Protein AF-A0A3D4PW32-F1 (afdb_monomer)

Nearest PDB structures (foldseek):
  5e7t-assembly1_H  TM=2.714E-01  e=1.309E+00  Lactococcus phage Tuc2009
  6bqm-assembly1_A  TM=2.368E-01  e=5.036E+00  Vibrio cholerae O395
  3cu7-assembly3_A  TM=2.223E-01  e=2.368E+00  Homo sapiens
  3cu7-assembly2_B  TM=2.221E-01  e=2.938E+00  Homo sapiens

Mean predicted aligned error: 11.3 Å

Sequence (216 aa):
MTNMKLIKIAAAALITLSSFAAQAGLMYIDGGTNQAVPANNYFKSALNPQTYNIGGNLKANQTDTMFLSFEFLGKEAGWTNTFTSESNTNLITTGGGSFSYSKAYTLGDLIDFTFAAGANLNPNPNSVANGSNNGGNNIVSFAIALDTTFNGVLYDAILFFDDTGSHKIVNGVKVPDDDNHDDLIIGIKAHVPESSTFVLMLMGLAGLFAARRLKA

Radius of gyration: 23.67 Å; Cα contacts (8 Å, |Δi|>4): 432; chains: 1; bounding box: 50×30×86 Å

Foldseek 3Di:
DPDPVVVVVVVVVVVVVPPDPPPDQQKDWDDFDKDFQDPPAPQQVQKPPRIWGALTFIFTQAFFKKKKKKWWDAFDAPAWKWKDFPDPVQIAINVIDMDIDIDGHHHGHTRWMKIFTHPPPPPDTDMDIGVRRHHLPDCKHKIKDAQMGGNNHTARIKIFIDNRGQADQDPNDGHHDPSSRRRTMMGMHMDGPPDVVVVVVVVVVVVVVVVVVVVD

Secondary structure (DSSP, 8-state):
--STTHHHHHHHHHHHTSS------SEEEEEEEEEEPPTT-TTGGGEESSEEEEEEEEEESSSEEEEEEEEEEE---SS--EEEESEEEEEEETTB-EEEEEEEE-TT-B---EEES-TT--S---EEETT---TT-SSSEEEEEEEEEETTEEEEEEEEEE---S-EEETTEEEPP-----SEEEEEEEEPPPPHHHHHHHHHHHHHHHHHHS--

Structure (mmCIF, N/CA/C/O backbone):
data_AF-A0A3D4PW32-F1
#
_entry.id   AF-A0A3D4PW32-F1
#
loop_
_atom_site.group_PDB
_atom_site.id
_atom_site.type_symbol
_atom_site.label_atom_id
_atom_site.label_alt_id
_atom_site.label_comp_id
_atom_site.label_asym_id
_atom_site.label_entity_id
_atom_site.label_seq_id
_atom_site.pdbx_PDB_ins_code
_atom_site.Cartn_x
_atom_site.Cartn_y
_atom_site.Cartn_z
_atom_site.occupancy
_atom_site.B_iso_or_equiv
_atom_site.auth_seq_id
_atom_site.auth_comp_id
_atom_site.auth_asym_id
_atom_site.auth_atom_id
_atom_site.pdbx_PDB_model_num
ATOM 1 N N . MET A 1 1 ? -27.394 -9.410 57.031 1.00 44.69 1 MET A N 1
ATOM 2 C CA . MET A 1 1 ? -26.225 -8.732 56.416 1.00 44.69 1 MET A CA 1
ATOM 3 C C . MET A 1 1 ? -25.690 -9.556 55.236 1.00 44.69 1 MET A C 1
ATOM 5 O O . MET A 1 1 ? -24.602 -10.112 55.325 1.00 44.69 1 MET A O 1
ATOM 9 N N . THR A 1 2 ? -26.430 -9.665 54.126 1.00 49.84 2 THR A N 1
ATOM 10 C CA . THR A 1 2 ? -26.095 -10.673 53.087 1.00 49.84 2 THR A CA 1
ATOM 11 C C . THR A 1 2 ? -26.213 -10.186 51.638 1.00 49.84 2 THR A C 1
ATOM 13 O O . THR A 1 2 ? -25.688 -10.836 50.744 1.00 49.84 2 THR A O 1
ATOM 16 N N . ASN A 1 3 ? -26.767 -8.994 51.388 1.00 49.34 3 ASN A N 1
ATOM 17 C CA . ASN A 1 3 ? -27.053 -8.538 50.016 1.00 49.34 3 ASN A CA 1
ATOM 18 C C . ASN A 1 3 ? -25.928 -7.708 49.370 1.00 49.34 3 ASN A C 1
ATOM 20 O O . ASN A 1 3 ? -25.890 -7.550 48.155 1.00 49.34 3 ASN A O 1
ATOM 24 N N . MET A 1 4 ? -24.959 -7.213 50.148 1.00 44.91 4 MET A N 1
ATOM 25 C CA . MET A 1 4 ? -23.901 -6.321 49.638 1.00 44.91 4 MET A CA 1
ATOM 26 C C . MET A 1 4 ? -22.693 -7.062 49.034 1.00 44.91 4 MET A C 1
ATOM 28 O O . MET A 1 4 ? -21.814 -6.434 48.444 1.00 44.91 4 MET A O 1
ATOM 32 N N . LYS A 1 5 ? -22.627 -8.392 49.201 1.00 42.53 5 LYS A N 1
ATOM 33 C CA . LYS A 1 5 ? -21.536 -9.232 48.679 1.00 42.53 5 LYS A CA 1
ATOM 34 C C . LYS A 1 5 ? -21.815 -9.743 47.259 1.00 42.53 5 LYS A C 1
ATOM 36 O O . LYS A 1 5 ? -20.873 -9.815 46.481 1.00 42.53 5 LYS A O 1
ATOM 41 N N . LEU A 1 6 ? -23.080 -9.986 46.886 1.00 42.72 6 LEU A N 1
ATOM 42 C CA . LEU A 1 6 ? -23.438 -10.438 45.529 1.00 42.72 6 LEU A CA 1
ATOM 43 C C . LEU A 1 6 ? -23.193 -9.366 44.451 1.00 42.72 6 LEU A C 1
ATOM 45 O O . LEU A 1 6 ? -22.663 -9.675 43.389 1.00 42.72 6 LEU A O 1
ATOM 49 N N . ILE A 1 7 ? -23.501 -8.095 44.736 1.00 50.44 7 ILE A N 1
ATOM 50 C CA . ILE A 1 7 ? -23.363 -6.993 43.760 1.00 50.44 7 ILE A CA 1
ATOM 51 C C . ILE A 1 7 ? -21.891 -6.750 43.376 1.00 50.44 7 ILE A C 1
ATOM 53 O O . ILE A 1 7 ? -21.586 -6.413 42.235 1.00 50.44 7 ILE A O 1
ATOM 57 N N . LYS A 1 8 ? -20.956 -6.969 44.309 1.00 46.38 8 LYS A N 1
ATOM 58 C CA . LYS A 1 8 ? -19.515 -6.795 44.060 1.00 46.38 8 LYS A CA 1
ATOM 59 C C . LYS A 1 8 ? -18.931 -7.878 43.146 1.00 46.38 8 LYS A C 1
ATOM 61 O O . LYS A 1 8 ? -17.959 -7.607 42.454 1.00 46.38 8 LYS A O 1
ATOM 66 N N . ILE A 1 9 ? -19.522 -9.074 43.140 1.00 50.22 9 ILE A N 1
ATOM 67 C CA . ILE A 1 9 ? -19.054 -10.211 42.336 1.00 50.22 9 ILE A CA 1
ATOM 68 C C . ILE A 1 9 ? -19.588 -10.105 40.898 1.00 50.22 9 ILE A C 1
ATOM 70 O O . ILE A 1 9 ? -18.846 -10.360 39.954 1.00 50.22 9 ILE A O 1
ATOM 74 N N . ALA A 1 10 ? -20.825 -9.626 40.713 1.00 48.88 10 ALA A N 1
ATOM 75 C CA . ALA A 1 10 ? -21.411 -9.422 39.385 1.00 48.88 10 ALA A CA 1
ATOM 76 C C . ALA A 1 10 ? -20.696 -8.326 38.567 1.00 48.88 10 ALA A C 1
ATOM 78 O O . ALA A 1 10 ? -20.488 -8.488 37.368 1.00 48.88 10 ALA A O 1
ATOM 79 N N . ALA A 1 11 ? -20.262 -7.235 39.211 1.00 49.94 11 ALA A N 1
ATOM 80 C CA . ALA A 1 11 ? -19.528 -6.160 38.538 1.00 49.94 11 ALA A CA 1
ATOM 81 C C . ALA A 1 11 ? -18.101 -6.569 38.124 1.00 49.94 11 ALA A C 1
ATOM 83 O O . ALA A 1 11 ? -17.613 -6.122 37.092 1.00 49.94 11 ALA A O 1
ATOM 84 N N . ALA A 1 12 ? -17.441 -7.437 38.900 1.00 48.41 12 ALA A N 1
ATOM 85 C CA . ALA A 1 12 ? -16.105 -7.933 38.571 1.00 48.41 12 ALA A CA 1
ATOM 86 C C . ALA A 1 12 ? -16.128 -8.909 37.381 1.00 48.41 12 ALA A C 1
ATOM 88 O O . ALA A 1 12 ? -15.256 -8.832 36.522 1.00 48.41 12 ALA A O 1
ATOM 89 N N . ALA A 1 13 ? -17.157 -9.762 37.292 1.00 47.44 13 ALA A N 1
ATOM 90 C CA . ALA A 1 13 ? -17.315 -10.718 36.195 1.00 47.44 13 ALA A CA 1
ATOM 91 C C . ALA A 1 13 ? -17.611 -10.044 34.840 1.00 47.44 13 ALA A C 1
ATOM 93 O O . ALA A 1 13 ? -17.165 -10.532 33.804 1.00 47.44 13 ALA A O 1
ATOM 94 N N . LEU A 1 14 ? -18.319 -8.906 34.845 1.00 46.84 14 LEU A N 1
ATOM 95 C CA . LEU A 1 14 ? -18.639 -8.155 33.625 1.00 46.84 14 LEU A CA 1
ATOM 96 C C . LEU A 1 14 ? -17.414 -7.424 33.040 1.00 46.84 14 LEU A C 1
ATOM 98 O O . LEU A 1 14 ? -17.326 -7.256 31.829 1.00 46.84 14 LEU A O 1
ATOM 102 N N . ILE A 1 15 ? -16.461 -7.022 33.890 1.00 52.03 15 ILE A N 1
ATOM 103 C CA . ILE A 1 15 ? -15.228 -6.323 33.482 1.00 52.03 15 ILE A CA 1
ATOM 104 C C . ILE A 1 15 ? -14.172 -7.308 32.948 1.00 52.03 15 ILE A C 1
ATOM 106 O O . ILE A 1 15 ? -13.382 -6.948 32.085 1.00 52.03 15 ILE A O 1
ATOM 110 N N . THR A 1 16 ? -14.166 -8.565 33.401 1.00 44.19 16 THR A N 1
ATOM 111 C CA . THR A 1 16 ? -13.223 -9.591 32.907 1.00 44.19 16 THR A CA 1
ATOM 112 C C . THR A 1 16 ? -13.606 -10.212 31.561 1.00 44.19 16 THR A C 1
ATOM 114 O O . THR A 1 16 ? -12.779 -10.885 30.957 1.00 44.19 16 THR A O 1
ATOM 117 N N . LEU A 1 17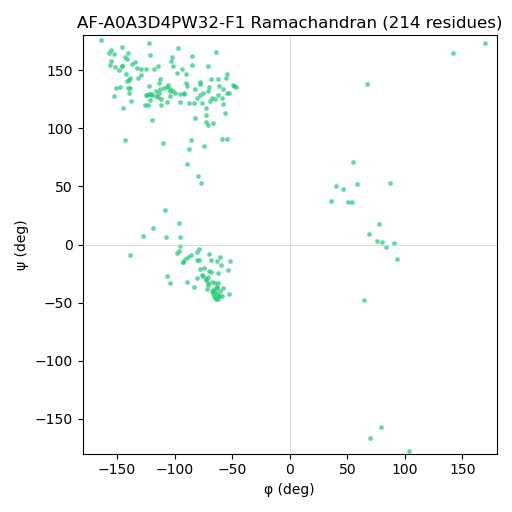 ? -14.836 -10.002 31.075 1.00 44.22 17 LEU A N 1
ATOM 118 C CA . LEU A 1 17 ? -15.292 -10.513 29.772 1.00 44.22 17 LEU A CA 1
ATOM 119 C C . LEU A 1 17 ? -15.003 -9.559 28.602 1.00 44.22 17 LEU A C 1
ATOM 121 O O . LEU A 1 17 ? -15.154 -9.963 27.454 1.00 44.22 17 LEU A O 1
ATOM 125 N N . SER A 1 18 ? -14.589 -8.315 28.865 1.00 45.75 18 SER A N 1
ATOM 126 C CA . SER A 1 18 ? -14.242 -7.338 27.821 1.00 45.75 18 SER A CA 1
ATOM 127 C C . SER A 1 18 ? -12.745 -7.272 27.508 1.00 45.75 18 SER A C 1
ATOM 129 O O . SER A 1 18 ? -12.344 -6.575 26.577 1.00 45.75 18 SER A O 1
ATOM 131 N N . SER A 1 19 ? -11.904 -7.982 28.262 1.00 43.78 19 SER A N 1
ATOM 132 C CA . SER A 1 19 ? -10.459 -7.985 28.057 1.00 43.78 19 SER A CA 1
ATOM 133 C C . SER A 1 19 ? -10.031 -9.163 27.182 1.00 43.78 19 SER A C 1
ATOM 135 O O . SER A 1 19 ? -10.239 -10.313 27.562 1.00 43.78 19 SER A O 1
ATOM 137 N N . PHE A 1 20 ? -9.359 -8.837 26.074 1.00 40.06 20 PHE A N 1
ATOM 138 C CA . PHE A 1 20 ? -8.633 -9.726 25.155 1.00 40.06 20 PHE A CA 1
ATOM 139 C C . PHE A 1 20 ? -9.440 -10.372 24.017 1.00 40.06 20 PHE A C 1
ATOM 141 O O . PHE A 1 20 ? -9.325 -11.569 23.764 1.00 40.06 20 PHE A O 1
ATOM 148 N N . ALA A 1 21 ? -10.156 -9.567 23.227 1.00 40.28 21 ALA A N 1
ATOM 149 C CA . ALA A 1 21 ? -10.186 -9.864 21.796 1.00 40.28 21 ALA A CA 1
ATOM 150 C C . ALA A 1 21 ? -8.805 -9.484 21.242 1.00 40.28 21 ALA A C 1
ATOM 152 O O . ALA A 1 21 ? -8.471 -8.302 21.170 1.00 40.28 21 ALA A O 1
ATOM 153 N N . ALA A 1 22 ? -7.966 -10.474 20.934 1.00 37.59 22 ALA A N 1
ATOM 154 C CA . ALA A 1 22 ? -6.803 -10.242 20.089 1.00 37.59 22 ALA A CA 1
ATOM 155 C C . ALA A 1 22 ? -7.327 -9.643 18.777 1.00 37.59 22 ALA A C 1
ATOM 157 O O . ALA A 1 22 ? -8.102 -10.296 18.077 1.00 37.59 22 ALA A O 1
ATOM 158 N N . GLN A 1 23 ? -6.996 -8.382 18.497 1.00 48.84 23 GLN A N 1
ATOM 159 C CA . GLN A 1 23 ? -7.381 -7.750 17.244 1.00 48.84 23 GLN A CA 1
ATOM 160 C C . GLN A 1 23 ? -6.610 -8.473 16.141 1.00 48.84 23 GLN A C 1
ATOM 162 O O . GLN A 1 23 ? -5.392 -8.342 16.040 1.00 48.84 23 GLN A O 1
ATOM 167 N N . ALA A 1 24 ? -7.306 -9.324 15.386 1.00 59.78 24 ALA A N 1
ATOM 168 C CA . ALA A 1 24 ? -6.767 -9.870 14.151 1.00 59.78 24 ALA A CA 1
ATOM 169 C C . ALA A 1 24 ? -6.352 -8.695 13.253 1.00 59.78 24 ALA A C 1
ATOM 171 O O . ALA A 1 24 ? -7.024 -7.659 13.267 1.00 59.78 24 ALA A O 1
ATOM 172 N N . GLY A 1 25 ? -5.252 -8.845 12.506 1.00 77.38 25 GLY A N 1
ATOM 173 C CA . GLY A 1 25 ? -4.784 -7.813 11.578 1.00 77.38 25 GLY A CA 1
ATOM 174 C C . GLY A 1 25 ? -5.937 -7.320 10.702 1.00 77.38 25 GLY A C 1
ATOM 175 O O . GLY A 1 25 ? -6.757 -8.125 10.253 1.00 77.38 25 GLY A O 1
ATOM 176 N N . LEU A 1 26 ? -6.042 -6.001 10.510 1.00 91.56 26 LEU A N 1
ATOM 177 C CA . LEU A 1 26 ? -7.194 -5.368 9.842 1.00 91.56 26 LEU A CA 1
ATOM 178 C C . LEU A 1 26 ? -7.266 -5.691 8.349 1.00 91.56 26 LEU A C 1
ATOM 180 O O . LEU A 1 26 ? -8.284 -5.440 7.701 1.00 91.56 26 LEU A O 1
ATOM 184 N N . MET A 1 27 ? -6.183 -6.239 7.806 1.00 94.88 27 MET A N 1
ATOM 185 C CA . MET A 1 27 ? -6.025 -6.601 6.410 1.00 94.88 27 MET A CA 1
ATOM 186 C C . MET A 1 27 ? -5.401 -7.992 6.296 1.00 94.88 27 MET A C 1
ATOM 188 O O . MET A 1 27 ? -4.736 -8.467 7.214 1.00 94.88 27 MET A O 1
ATOM 192 N N . TYR A 1 28 ? -5.614 -8.645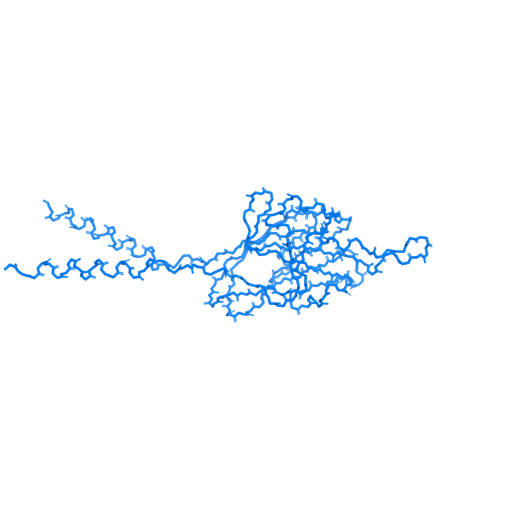 5.159 1.00 95.31 28 TYR A N 1
ATOM 193 C CA . TYR A 1 28 ? -4.965 -9.903 4.809 1.00 95.31 28 TYR A CA 1
ATOM 194 C C . TYR A 1 28 ? -4.646 -9.945 3.312 1.00 95.31 28 TYR A C 1
ATOM 196 O O . TYR A 1 28 ? -5.214 -9.188 2.523 1.00 95.31 28 TYR A O 1
ATOM 204 N N . ILE A 1 29 ? -3.727 -10.828 2.922 1.00 94.75 29 ILE A N 1
ATOM 205 C CA . ILE A 1 29 ? -3.422 -11.099 1.516 1.00 94.75 29 ILE A CA 1
ATOM 206 C C . ILE A 1 29 ? -4.226 -12.320 1.073 1.00 94.75 29 ILE A C 1
ATOM 208 O O . ILE A 1 29 ? -4.177 -13.365 1.721 1.00 94.75 29 ILE A O 1
ATOM 212 N N . ASP A 1 30 ? -4.930 -12.191 -0.047 1.00 94.00 30 ASP A N 1
ATOM 213 C CA . ASP A 1 30 ? -5.597 -13.296 -0.732 1.00 94.00 30 ASP A CA 1
ATOM 214 C C . ASP A 1 30 ? -4.844 -13.671 -2.013 1.00 94.00 30 ASP A C 1
ATOM 216 O O . ASP A 1 30 ? -4.656 -12.836 -2.903 1.00 94.00 30 ASP A O 1
ATOM 220 N N . GLY A 1 31 ? -4.424 -14.934 -2.103 1.00 91.12 31 GLY A N 1
ATOM 221 C CA . GLY A 1 31 ? -3.660 -15.475 -3.226 1.00 91.12 31 GLY A CA 1
ATOM 222 C C . GLY A 1 31 ? -2.162 -15.139 -3.210 1.00 91.12 31 GLY A C 1
ATOM 223 O O . GLY A 1 31 ? -1.557 -14.880 -2.167 1.00 91.12 31 GLY A O 1
ATOM 224 N N . GLY A 1 32 ? -1.559 -15.193 -4.399 1.00 88.38 32 GLY A N 1
ATOM 225 C CA . GLY A 1 32 ? -0.138 -14.926 -4.607 1.00 88.38 32 GLY A CA 1
ATOM 226 C C . GLY A 1 32 ? 0.805 -15.988 -4.045 1.00 88.38 32 GLY A C 1
ATOM 227 O O . GLY A 1 32 ? 0.416 -17.111 -3.720 1.00 88.38 32 GLY A O 1
ATOM 228 N N . THR A 1 33 ? 2.087 -15.645 -3.970 1.00 88.69 33 THR A N 1
ATOM 229 C CA . THR A 1 33 ? 3.137 -16.499 -3.407 1.00 88.69 33 THR A CA 1
ATOM 230 C C . THR A 1 33 ? 4.101 -15.666 -2.577 1.00 88.69 33 THR A C 1
ATOM 232 O O . THR A 1 33 ? 4.603 -14.638 -3.029 1.00 88.69 33 THR A O 1
ATOM 235 N N . ASN A 1 34 ? 4.370 -16.129 -1.356 1.00 91.75 34 ASN A N 1
ATOM 236 C CA . ASN A 1 34 ? 5.385 -15.532 -0.499 1.00 91.75 34 ASN A CA 1
ATOM 237 C C . ASN A 1 34 ? 6.770 -15.935 -0.990 1.00 91.75 34 ASN A C 1
ATOM 239 O O . ASN A 1 34 ? 7.055 -17.121 -1.161 1.00 91.75 34 ASN A O 1
ATOM 243 N N . GLN A 1 35 ? 7.644 -14.953 -1.141 1.00 89.81 35 GLN A N 1
ATOM 244 C CA . GLN A 1 35 ? 9.025 -15.169 -1.526 1.00 89.81 35 GLN A CA 1
ATOM 245 C C . GLN A 1 35 ? 9.962 -14.230 -0.767 1.00 89.81 35 GLN A C 1
ATOM 247 O O . GLN A 1 35 ? 9.551 -13.217 -0.194 1.00 89.81 35 GLN A O 1
ATOM 252 N N . ALA A 1 36 ? 11.237 -14.606 -0.724 1.00 93.12 36 ALA A N 1
ATOM 253 C CA . ALA A 1 36 ? 12.271 -13.754 -0.162 1.00 93.12 36 ALA A CA 1
ATOM 254 C C . ALA A 1 36 ? 12.475 -12.528 -1.056 1.00 93.12 36 ALA A C 1
ATOM 256 O O . ALA A 1 36 ? 12.469 -12.653 -2.279 1.00 93.12 36 ALA A O 1
ATOM 257 N N . VAL A 1 37 ? 12.712 -11.368 -0.443 1.00 91.12 37 VAL A N 1
ATOM 258 C CA . VAL A 1 37 ? 13.051 -10.158 -1.198 1.00 91.12 37 VAL A CA 1
ATOM 259 C C . VAL A 1 37 ? 14.374 -10.389 -1.958 1.00 91.12 37 VAL A C 1
ATOM 261 O O . VAL A 1 37 ? 15.361 -10.821 -1.332 1.00 91.12 37 VAL A O 1
ATOM 264 N N . PRO A 1 38 ? 14.425 -10.128 -3.279 1.00 88.94 38 PRO A N 1
ATOM 265 C CA . PRO A 1 38 ? 15.611 -10.295 -4.113 1.00 88.94 38 PRO A CA 1
ATOM 266 C C . PRO A 1 38 ? 16.830 -9.544 -3.575 1.00 88.94 38 PRO A C 1
ATOM 268 O O . PRO A 1 38 ? 16.719 -8.500 -2.940 1.00 88.94 38 PRO A O 1
ATOM 271 N N . ALA A 1 39 ? 18.027 -10.096 -3.785 1.00 88.69 39 ALA A N 1
ATOM 272 C CA . ALA A 1 39 ? 19.261 -9.514 -3.249 1.00 88.69 39 ALA A CA 1
ATOM 273 C C . ALA A 1 39 ? 19.640 -8.169 -3.894 1.00 88.69 39 ALA A C 1
ATOM 275 O O . ALA A 1 39 ? 20.354 -7.391 -3.270 1.00 88.69 39 ALA A O 1
ATOM 276 N N . ASN A 1 40 ? 19.169 -7.921 -5.115 1.00 86.75 40 ASN A N 1
ATOM 277 C CA . ASN A 1 40 ? 19.316 -6.668 -5.848 1.00 86.75 40 ASN A CA 1
ATOM 278 C C . ASN A 1 40 ? 18.306 -5.589 -5.429 1.00 86.75 40 ASN A C 1
ATOM 280 O O . ASN A 1 40 ? 18.481 -4.459 -5.855 1.00 86.75 40 ASN A O 1
ATOM 284 N N . ASN A 1 41 ? 17.321 -5.891 -4.571 1.00 90.25 41 ASN A N 1
ATOM 285 C CA . ASN A 1 41 ? 16.371 -4.878 -4.118 1.00 90.25 41 ASN A CA 1
ATOM 286 C C . ASN A 1 41 ? 17.044 -3.840 -3.195 1.00 90.25 41 ASN A C 1
ATOM 288 O O . ASN A 1 41 ? 17.583 -4.202 -2.138 1.00 90.25 41 ASN A O 1
ATOM 292 N N . TYR A 1 42 ? 16.960 -2.554 -3.546 1.00 91.12 42 TYR A N 1
ATOM 293 C CA . TYR A 1 42 ? 17.606 -1.441 -2.832 1.00 91.12 42 TYR A CA 1
ATOM 294 C C . TYR A 1 42 ? 17.120 -1.264 -1.387 1.00 91.12 42 TYR A C 1
ATOM 296 O O . TYR A 1 42 ? 17.847 -0.751 -0.531 1.00 91.12 42 TYR A O 1
ATOM 304 N N . PHE A 1 43 ? 15.906 -1.718 -1.092 1.00 94.31 43 PHE A N 1
ATOM 305 C CA . PHE A 1 43 ? 15.233 -1.571 0.196 1.00 94.31 43 PHE A CA 1
ATOM 306 C C . PHE A 1 43 ? 15.148 -2.874 0.991 1.00 94.31 43 PHE A C 1
ATOM 308 O O . PHE A 1 43 ? 14.562 -2.898 2.075 1.00 94.31 43 PHE A O 1
ATOM 315 N N . LYS A 1 44 ? 15.785 -3.955 0.528 1.00 94.75 44 LYS A N 1
ATOM 316 C CA . LYS A 1 44 ? 15.808 -5.235 1.246 1.00 94.75 44 LYS A CA 1
ATOM 317 C C . LYS A 1 44 ? 16.280 -5.091 2.692 1.00 94.75 44 LYS A C 1
ATOM 319 O O . LYS A 1 44 ? 15.710 -5.699 3.592 1.00 94.75 44 LYS A O 1
ATOM 324 N N . SER A 1 45 ? 17.323 -4.299 2.930 1.00 95.81 45 SER A N 1
ATOM 325 C CA . SER A 1 45 ? 17.875 -4.077 4.274 1.00 95.81 45 SER A CA 1
ATOM 326 C C . SER A 1 45 ? 16.957 -3.249 5.177 1.00 95.81 45 SER A C 1
ATOM 328 O O . SER A 1 45 ? 17.058 -3.365 6.397 1.00 95.81 45 SER A O 1
ATOM 330 N N . ALA A 1 46 ? 16.061 -2.449 4.593 1.00 94.62 46 ALA A N 1
ATOM 331 C CA . ALA A 1 46 ? 15.072 -1.674 5.327 1.00 94.62 46 ALA A CA 1
ATOM 332 C C . ALA A 1 46 ? 13.917 -2.551 5.831 1.00 94.62 46 ALA A C 1
ATOM 334 O O . ALA A 1 46 ? 13.305 -2.198 6.838 1.00 94.62 46 ALA A O 1
ATOM 335 N N . LEU A 1 47 ? 13.633 -3.675 5.162 1.00 95.19 47 LEU A N 1
ATOM 336 C CA . LEU A 1 47 ? 12.496 -4.546 5.452 1.00 95.19 47 LEU A CA 1
ATOM 337 C C . LEU A 1 47 ? 12.820 -5.634 6.490 1.00 95.19 47 LEU A C 1
ATOM 339 O O . LEU A 1 47 ? 13.838 -6.324 6.394 1.00 95.19 47 LEU A O 1
ATOM 343 N N . ASN A 1 48 ? 11.912 -5.853 7.444 1.00 93.12 48 ASN A N 1
ATOM 344 C CA . ASN A 1 48 ? 11.976 -6.971 8.384 1.00 93.12 48 ASN A CA 1
ATOM 345 C C . ASN A 1 48 ? 10.571 -7.506 8.741 1.00 93.12 48 ASN A C 1
ATOM 347 O O . ASN A 1 48 ? 9.813 -6.771 9.380 1.00 93.12 48 ASN A O 1
ATOM 351 N N . PRO A 1 49 ? 10.240 -8.776 8.420 1.00 94.19 49 PRO A N 1
ATOM 352 C CA . PRO A 1 49 ? 11.078 -9.774 7.740 1.00 94.19 49 PRO A CA 1
ATOM 353 C C . PRO A 1 49 ? 11.303 -9.460 6.252 1.00 94.19 49 PRO A C 1
ATOM 355 O O . PRO A 1 49 ? 10.462 -8.844 5.611 1.00 94.19 49 PRO A O 1
ATOM 358 N N . GLN A 1 50 ? 12.420 -9.931 5.683 1.00 95.06 50 GLN A N 1
ATOM 359 C CA . GLN A 1 50 ? 12.785 -9.746 4.264 1.00 95.06 50 GLN A CA 1
ATOM 360 C C . GLN A 1 50 ? 11.999 -10.673 3.321 1.00 95.06 50 GLN A C 1
ATOM 362 O O . GLN A 1 50 ? 12.571 -11.427 2.528 1.00 95.06 50 GLN A O 1
ATOM 367 N N . THR A 1 51 ? 10.676 -10.640 3.428 1.00 94.19 51 THR A N 1
ATOM 368 C CA . THR A 1 51 ? 9.743 -11.459 2.654 1.00 94.19 51 THR A CA 1
ATOM 369 C C . THR A 1 51 ? 8.542 -10.629 2.240 1.00 94.19 51 THR A C 1
ATOM 371 O O . THR A 1 51 ? 8.020 -9.858 3.042 1.00 94.19 51 THR A O 1
ATOM 374 N N . TYR A 1 52 ? 8.066 -10.851 1.023 1.00 94.12 52 TYR A N 1
ATOM 375 C CA . TYR A 1 52 ? 6.852 -10.241 0.492 1.00 94.12 52 TYR A CA 1
ATOM 376 C C . TYR A 1 52 ? 6.049 -11.254 -0.335 1.00 94.12 52 TYR A C 1
ATOM 378 O O . TYR A 1 52 ? 6.538 -12.332 -0.678 1.00 94.12 52 TYR A O 1
ATOM 386 N N . ASN A 1 53 ? 4.796 -10.932 -0.614 1.00 93.00 53 ASN A N 1
ATOM 387 C CA . ASN A 1 53 ? 3.896 -11.720 -1.435 1.00 93.00 53 ASN A CA 1
ATOM 388 C C . ASN A 1 53 ? 3.760 -11.082 -2.814 1.00 93.00 53 ASN A C 1
ATOM 390 O O . ASN A 1 53 ? 3.420 -9.904 -2.904 1.00 93.00 53 ASN A O 1
ATOM 394 N N . ILE A 1 54 ? 3.975 -11.865 -3.868 1.00 89.00 54 ILE A N 1
ATOM 395 C CA . ILE A 1 54 ? 3.739 -11.433 -5.248 1.00 89.00 54 ILE A CA 1
ATOM 396 C C . ILE A 1 54 ? 2.478 -12.091 -5.785 1.00 89.00 54 ILE A C 1
ATOM 398 O O . ILE A 1 54 ? 2.250 -13.287 -5.599 1.0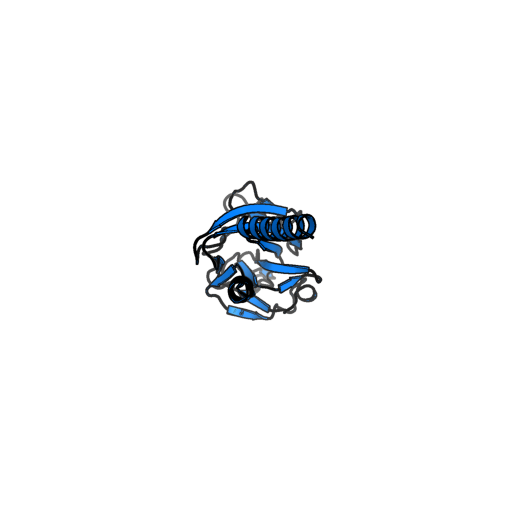0 89.00 54 ILE A O 1
ATOM 402 N N . GLY A 1 55 ? 1.668 -11.301 -6.484 1.00 85.88 55 GLY A N 1
ATOM 403 C CA . GLY A 1 55 ? 0.452 -11.754 -7.149 1.00 85.88 55 GLY A CA 1
ATOM 404 C C . GLY A 1 55 ? -0.766 -11.906 -6.235 1.00 85.88 55 GLY A C 1
ATOM 405 O O . GLY A 1 55 ? -1.821 -12.352 -6.683 1.00 85.88 55 GLY A O 1
ATOM 406 N N . GLY A 1 56 ? -0.623 -11.574 -4.951 1.00 90.44 56 GLY A N 1
ATOM 407 C CA . GLY A 1 56 ? -1.725 -11.508 -4.004 1.00 90.44 56 GLY A CA 1
ATOM 408 C C . GLY A 1 56 ? -2.437 -10.161 -4.048 1.00 90.44 56 GLY A C 1
ATOM 409 O O . GLY A 1 56 ? -1.906 -9.158 -4.535 1.00 90.44 56 GLY A O 1
ATOM 410 N N . ASN A 1 57 ? -3.648 -10.153 -3.499 1.00 93.62 57 ASN A N 1
ATOM 411 C CA . ASN A 1 57 ? -4.474 -8.961 -3.363 1.00 93.62 57 ASN A CA 1
ATOM 412 C C . ASN A 1 57 ? -4.649 -8.595 -1.891 1.00 93.62 57 ASN A C 1
ATOM 414 O O . ASN A 1 57 ? -4.884 -9.472 -1.059 1.00 93.62 57 ASN A O 1
ATOM 418 N N . LEU A 1 58 ? -4.587 -7.302 -1.576 1.00 95.69 58 LEU A N 1
ATOM 419 C CA . LEU A 1 58 ? -4.801 -6.809 -0.215 1.00 95.69 58 LEU A CA 1
ATOM 420 C C . LEU A 1 58 ? -6.302 -6.655 0.056 1.00 95.69 58 LEU A C 1
ATOM 422 O O . LEU A 1 58 ? -6.989 -5.916 -0.654 1.00 95.69 58 LEU A O 1
ATOM 426 N N . LYS A 1 59 ? -6.816 -7.331 1.081 1.00 96.19 59 LYS A N 1
ATOM 427 C CA . LYS A 1 59 ? -8.237 -7.322 1.442 1.00 96.19 59 LYS A CA 1
ATOM 428 C C . LYS A 1 59 ? -8.457 -6.908 2.887 1.00 96.19 59 LYS A C 1
ATOM 430 O O . LYS A 1 59 ? -7.618 -7.163 3.746 1.00 96.19 59 LYS A O 1
ATOM 435 N N . ALA A 1 60 ? -9.609 -6.307 3.162 1.00 95.81 60 ALA A N 1
ATOM 436 C CA . ALA A 1 60 ? -10.060 -5.995 4.509 1.00 95.81 60 ALA A CA 1
ATOM 437 C C . ALA A 1 60 ? -10.442 -7.278 5.262 1.00 95.81 60 ALA A C 1
ATOM 439 O O . ALA A 1 60 ? -11.207 -8.104 4.760 1.00 95.81 60 ALA A O 1
ATOM 440 N N . ASN A 1 61 ? -9.954 -7.432 6.491 1.00 94.06 61 ASN A N 1
ATOM 441 C CA . ASN A 1 61 ? -10.214 -8.596 7.345 1.00 94.06 61 ASN A CA 1
ATOM 442 C C . ASN A 1 61 ? -11.371 -8.377 8.339 1.00 94.06 61 ASN A C 1
ATOM 444 O O . ASN A 1 61 ? -11.470 -9.043 9.368 1.00 94.06 61 ASN A O 1
ATOM 448 N N . GLN A 1 62 ? -12.228 -7.392 8.087 1.00 89.81 62 GLN A N 1
ATOM 449 C CA . GLN A 1 62 ? -13.287 -7.005 9.014 1.00 89.81 62 GLN A CA 1
ATOM 450 C C . GLN A 1 62 ? -14.429 -6.297 8.295 1.00 89.81 62 GLN A C 1
ATOM 452 O O . GLN A 1 62 ? -14.285 -5.855 7.159 1.00 89.81 62 GLN A O 1
ATOM 457 N N . THR A 1 63 ? -15.564 -6.189 8.983 1.00 91.50 63 THR A N 1
ATOM 458 C CA . THR A 1 63 ? -16.712 -5.390 8.540 1.00 91.50 63 THR A CA 1
ATOM 459 C C . THR A 1 63 ? -16.852 -4.174 9.448 1.00 91.50 63 THR A C 1
ATOM 461 O O . THR A 1 63 ? -17.537 -4.249 10.465 1.00 91.50 63 THR A O 1
ATOM 464 N N . ASP A 1 64 ? -16.146 -3.091 9.119 1.00 90.69 64 ASP A N 1
ATOM 465 C CA . ASP A 1 64 ? -16.194 -1.818 9.848 1.00 90.69 64 ASP A CA 1
ATOM 466 C C . ASP A 1 64 ? -15.583 -0.674 9.011 1.00 90.69 64 ASP A C 1
ATOM 468 O O . ASP A 1 64 ? -15.056 -0.881 7.914 1.00 90.69 64 ASP A O 1
ATOM 472 N N . THR A 1 65 ? -15.634 0.549 9.534 1.00 91.75 65 THR A N 1
ATOM 473 C CA . THR A 1 65 ? -14.897 1.695 9.000 1.00 91.75 65 THR A CA 1
ATOM 474 C C . THR A 1 65 ? -13.427 1.612 9.387 1.00 91.75 65 THR A C 1
ATOM 476 O O . THR A 1 65 ? -13.072 1.610 10.564 1.00 91.75 65 THR A O 1
ATOM 479 N N . MET A 1 66 ? -12.560 1.606 8.378 1.00 92.75 66 MET A N 1
ATOM 480 C CA . MET A 1 66 ? -11.112 1.676 8.540 1.00 92.75 66 MET A CA 1
ATOM 481 C C . MET A 1 66 ? -10.620 3.071 8.194 1.00 92.75 66 MET A C 1
ATOM 483 O O . MET A 1 66 ? -10.978 3.618 7.150 1.00 92.75 66 MET A O 1
ATOM 487 N N . PHE A 1 67 ? -9.761 3.619 9.045 1.00 93.50 67 PHE A N 1
ATOM 488 C CA . PHE A 1 67 ? -8.910 4.740 8.687 1.00 93.50 67 PHE A CA 1
ATOM 489 C C . PHE A 1 67 ? -7.622 4.194 8.072 1.00 93.50 67 PHE A C 1
ATOM 491 O O . PHE A 1 67 ? -6.906 3.430 8.720 1.00 93.50 67 PHE A O 1
ATOM 498 N N . LEU A 1 68 ? -7.334 4.593 6.835 1.00 95.75 68 LEU A N 1
ATOM 499 C CA . LEU A 1 68 ? -6.134 4.211 6.102 1.00 95.75 68 LEU A CA 1
ATOM 500 C C . LEU A 1 68 ? -5.252 5.435 5.885 1.00 95.75 68 LEU A C 1
ATOM 502 O O . LEU A 1 68 ? -5.719 6.468 5.405 1.00 95.75 68 LEU A O 1
ATOM 506 N N . SER A 1 69 ? -3.972 5.303 6.214 1.00 96.75 69 SER A N 1
ATOM 507 C CA . SER A 1 69 ? -2.932 6.282 5.913 1.00 96.75 69 SER A CA 1
ATOM 508 C C . SER A 1 69 ? -1.920 5.662 4.967 1.00 96.75 69 SER A C 1
ATOM 510 O O . SER A 1 69 ? -1.372 4.605 5.267 1.00 96.75 69 SER A O 1
ATOM 512 N N . PHE A 1 70 ? -1.644 6.357 3.870 1.00 98.19 70 PHE A N 1
ATOM 513 C CA . PHE A 1 70 ? -0.669 5.971 2.860 1.00 98.19 70 PHE A CA 1
ATOM 514 C C . PHE A 1 70 ? 0.483 6.967 2.878 1.00 98.19 70 PHE A C 1
ATOM 516 O O . PHE A 1 70 ? 0.259 8.181 2.894 1.00 98.19 70 PHE A O 1
ATOM 523 N N . GLU A 1 71 ? 1.714 6.472 2.865 1.00 97.88 71 GLU A N 1
ATOM 524 C CA . GLU A 1 71 ? 2.905 7.316 2.826 1.00 97.88 71 GLU A CA 1
ATOM 525 C C . GLU A 1 71 ? 3.972 6.771 1.881 1.00 97.88 71 GLU A C 1
ATOM 527 O O . GLU A 1 71 ? 4.179 5.564 1.771 1.00 97.88 71 GLU A O 1
ATOM 532 N N . PHE A 1 72 ? 4.656 7.684 1.197 1.00 97.81 72 PHE A N 1
ATOM 533 C CA . PHE A 1 72 ? 5.837 7.369 0.408 1.00 97.81 72 PHE A CA 1
ATOM 534 C C . PHE A 1 72 ? 6.996 6.948 1.317 1.00 97.81 72 PHE A C 1
ATOM 536 O O . PHE A 1 72 ? 7.384 7.703 2.209 1.00 97.81 72 PHE A O 1
ATOM 543 N N . LEU A 1 73 ? 7.585 5.781 1.052 1.00 97.00 73 LEU A N 1
ATOM 544 C CA . LEU A 1 73 ? 8.728 5.264 1.813 1.00 97.00 73 LEU A CA 1
ATOM 545 C C . LEU A 1 73 ? 10.050 5.343 1.050 1.00 97.00 73 LEU A C 1
ATOM 547 O O . LEU A 1 73 ? 11.112 5.442 1.664 1.00 97.00 73 LEU A O 1
ATOM 551 N N . GLY A 1 74 ? 10.001 5.304 -0.279 1.00 94.50 74 GLY A N 1
ATOM 552 C CA . GLY A 1 74 ? 11.198 5.310 -1.105 1.00 94.50 74 GLY A CA 1
ATOM 553 C C . GLY A 1 74 ? 10.914 4.999 -2.567 1.00 94.50 74 GLY A C 1
ATOM 554 O O . GLY A 1 74 ? 9.789 4.669 -2.947 1.00 94.50 74 GLY A O 1
ATOM 555 N N . LYS A 1 75 ? 11.960 5.134 -3.380 1.00 92.44 75 LYS A N 1
ATOM 556 C CA . LYS A 1 75 ? 11.976 4.748 -4.789 1.00 92.44 75 LYS A CA 1
ATOM 557 C C . LYS A 1 75 ? 13.380 4.375 -5.244 1.00 92.44 75 LYS A C 1
ATOM 559 O O . LYS A 1 75 ? 14.347 4.986 -4.780 1.00 92.44 75 LYS A O 1
ATOM 564 N N . GLU A 1 76 ? 13.455 3.525 -6.250 1.00 88.31 76 GLU A N 1
ATOM 565 C CA . GLU A 1 76 ? 14.601 3.421 -7.150 1.00 88.31 76 GLU A CA 1
ATOM 566 C C . GLU A 1 76 ? 14.313 4.072 -8.512 1.00 88.31 76 GLU A C 1
ATOM 568 O O . GLU A 1 76 ? 15.196 4.725 -9.077 1.00 88.31 76 GLU A O 1
ATOM 573 N N . ALA A 1 77 ? 13.056 4.019 -8.969 1.00 80.44 77 ALA A N 1
ATOM 574 C CA . ALA A 1 77 ? 12.655 4.347 -10.333 1.00 80.44 77 ALA A CA 1
ATOM 575 C C . ALA A 1 77 ? 13.249 5.650 -10.880 1.00 80.44 77 ALA A C 1
ATOM 577 O O . ALA A 1 77 ? 13.208 6.726 -10.252 1.00 80.44 77 ALA A O 1
ATOM 578 N N . GLY A 1 78 ? 13.724 5.569 -12.123 1.00 76.38 78 GLY A N 1
ATOM 579 C CA . GLY A 1 78 ? 14.135 6.726 -12.916 1.00 76.38 78 GLY A CA 1
ATOM 580 C C . GLY A 1 78 ? 12.956 7.551 -13.446 1.00 76.38 78 GLY A C 1
ATOM 581 O O . GLY A 1 78 ? 13.136 8.720 -13.793 1.00 76.38 78 GLY A O 1
ATOM 582 N N . TRP A 1 79 ? 11.754 6.970 -13.507 1.00 76.88 79 TRP A N 1
ATOM 583 C CA . TRP A 1 79 ? 10.544 7.606 -14.028 1.00 76.88 79 TRP A CA 1
ATOM 584 C C . TRP A 1 79 ? 9.654 8.211 -12.934 1.00 76.88 79 TRP A C 1
ATOM 586 O O . TRP A 1 79 ? 9.842 8.024 -11.728 1.00 76.88 79 TRP A O 1
ATOM 596 N N . THR A 1 80 ? 8.665 9.000 -13.364 1.00 87.69 80 THR A N 1
ATOM 597 C CA . THR A 1 80 ? 7.621 9.505 -12.469 1.00 87.69 80 THR A CA 1
ATOM 598 C C . THR A 1 80 ? 6.489 8.497 -12.348 1.00 87.69 80 THR A C 1
ATOM 600 O O . THR A 1 80 ? 5.539 8.556 -13.126 1.00 87.69 80 THR A O 1
ATOM 603 N N . ASN A 1 81 ? 6.585 7.591 -11.376 1.00 89.94 81 ASN A N 1
ATOM 604 C CA . ASN A 1 81 ? 5.509 6.653 -11.055 1.00 89.94 81 ASN A CA 1
ATOM 605 C C . ASN A 1 81 ? 4.505 7.288 -10.100 1.00 89.94 81 ASN A C 1
ATOM 607 O O . ASN A 1 81 ? 4.836 8.214 -9.350 1.00 89.94 81 ASN A O 1
ATOM 611 N N . THR A 1 82 ? 3.278 6.785 -10.139 1.00 92.81 82 THR A N 1
ATOM 612 C CA . THR A 1 82 ? 2.160 7.288 -9.344 1.00 92.81 82 THR A CA 1
ATOM 613 C C . THR A 1 82 ? 1.463 6.164 -8.608 1.00 92.81 82 THR A C 1
ATOM 615 O O . THR A 1 82 ? 1.313 5.070 -9.144 1.00 92.81 82 THR A O 1
ATOM 618 N N . PHE A 1 83 ? 0.979 6.474 -7.415 1.00 95.50 83 PHE A N 1
ATOM 619 C CA . PHE A 1 83 ? 0.104 5.642 -6.611 1.00 95.50 83 PHE A CA 1
ATOM 620 C C . PHE A 1 83 ? -1.160 6.432 -6.279 1.00 95.50 83 PHE A C 1
ATOM 622 O O . PHE A 1 83 ? -1.068 7.554 -5.776 1.00 95.50 83 PHE A O 1
ATOM 629 N N . THR A 1 84 ? -2.327 5.849 -6.536 1.00 95.50 84 THR A N 1
ATOM 630 C CA . THR A 1 84 ? -3.630 6.435 -6.200 1.00 95.50 84 THR A CA 1
ATOM 631 C C . THR A 1 84 ? -4.502 5.458 -5.435 1.00 95.50 84 THR A C 1
ATOM 633 O O . THR A 1 84 ? -4.408 4.250 -5.642 1.00 95.50 84 THR A O 1
ATOM 636 N N . SER A 1 85 ? -5.387 5.971 -4.584 1.00 95.81 85 SER A N 1
ATOM 637 C CA . SER A 1 85 ? -6.330 5.152 -3.815 1.00 95.81 85 SER A CA 1
ATOM 638 C C . SER A 1 85 ? -7.610 5.932 -3.517 1.00 95.81 85 SER A C 1
ATOM 640 O O . SER A 1 85 ? -7.532 7.091 -3.105 1.00 95.81 85 SER A O 1
ATOM 642 N N . GLU A 1 86 ? -8.778 5.311 -3.708 1.00 91.38 86 GLU A N 1
ATOM 643 C CA . GLU A 1 86 ? -10.131 5.887 -3.558 1.00 91.38 86 GLU A CA 1
ATOM 644 C C . GLU A 1 86 ? -10.487 7.013 -4.549 1.00 91.38 86 GLU A C 1
ATOM 646 O O . GLU A 1 86 ? -11.555 7.015 -5.154 1.00 91.38 86 GLU A O 1
ATOM 651 N N . SER A 1 87 ? -9.603 7.994 -4.726 1.00 84.62 87 SER A N 1
ATOM 652 C CA . SER A 1 87 ? -9.773 9.138 -5.620 1.00 84.62 87 SER A CA 1
ATOM 653 C C . SER A 1 87 ? -8.448 9.481 -6.290 1.00 84.62 87 SER A C 1
ATOM 655 O O . SER A 1 87 ? -7.394 9.423 -5.663 1.00 84.62 87 SER A O 1
ATOM 657 N N . ASN A 1 88 ? -8.496 9.962 -7.534 1.00 79.56 88 ASN A N 1
ATOM 658 C CA . ASN A 1 88 ? -7.310 10.444 -8.255 1.00 79.56 88 ASN A CA 1
ATOM 659 C C . ASN A 1 88 ? -6.651 11.672 -7.594 1.00 79.56 88 ASN A C 1
ATOM 661 O O . ASN A 1 88 ? -5.524 12.022 -7.932 1.00 79.56 88 ASN A O 1
ATOM 665 N N . THR A 1 89 ? -7.337 12.341 -6.660 1.00 83.81 89 THR A N 1
ATOM 666 C CA . THR A 1 89 ? -6.756 13.419 -5.840 1.00 83.81 89 THR A CA 1
ATOM 667 C C . THR A 1 89 ? -5.873 12.898 -4.707 1.00 83.81 89 THR A C 1
ATOM 669 O O . THR A 1 89 ? -5.035 13.637 -4.199 1.00 83.81 89 THR A O 1
ATOM 672 N N . ASN A 1 90 ? -6.057 11.639 -4.307 1.00 92.31 90 ASN A N 1
ATOM 673 C CA . ASN A 1 9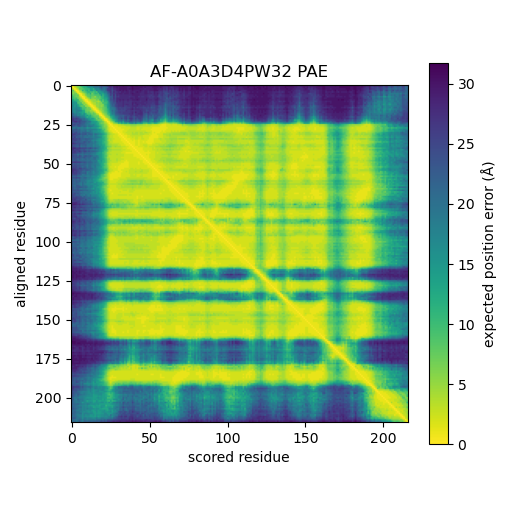0 ? -5.232 10.958 -3.319 1.00 92.31 90 ASN A CA 1
ATOM 674 C C . ASN A 1 90 ? -4.055 10.325 -4.055 1.00 92.31 90 ASN A C 1
ATOM 676 O O . ASN A 1 90 ? -4.101 9.160 -4.442 1.00 92.31 90 ASN A O 1
ATOM 680 N N . LEU A 1 91 ? -3.038 11.140 -4.308 1.00 93.12 91 LEU A N 1
ATOM 681 C CA . LEU A 1 91 ? -1.928 10.813 -5.188 1.00 93.12 91 LEU A CA 1
ATOM 682 C C . LEU A 1 91 ? -0.610 10.862 -4.418 1.00 93.12 91 LEU A C 1
ATOM 684 O O . LEU A 1 91 ? -0.285 11.861 -3.778 1.00 93.12 91 LEU A O 1
ATOM 688 N N . ILE A 1 92 ? 0.177 9.803 -4.546 1.00 95.50 92 ILE A N 1
ATOM 689 C CA . ILE A 1 92 ? 1.599 9.788 -4.210 1.00 95.50 92 ILE A CA 1
ATOM 690 C C . ILE A 1 92 ? 2.371 9.627 -5.514 1.00 95.50 92 ILE A C 1
ATOM 692 O O . ILE A 1 92 ? 1.942 8.909 -6.415 1.00 95.50 92 ILE A O 1
ATOM 696 N N . THR A 1 93 ? 3.511 10.300 -5.629 1.00 93.06 93 THR A N 1
ATOM 697 C CA . THR A 1 93 ? 4.408 10.142 -6.779 1.00 93.06 93 THR A CA 1
ATOM 698 C C . THR A 1 93 ? 5.790 9.716 -6.312 1.00 93.06 93 THR A C 1
ATOM 700 O O . THR A 1 93 ? 6.097 9.763 -5.121 1.00 93.06 93 THR A O 1
ATOM 703 N N . THR A 1 94 ? 6.678 9.396 -7.247 1.00 91.06 94 THR A N 1
ATOM 704 C CA . THR A 1 94 ? 8.112 9.252 -6.953 1.00 91.06 94 THR A CA 1
ATOM 705 C C . THR A 1 94 ? 8.767 10.539 -6.419 1.00 91.06 94 THR A C 1
ATOM 707 O O . THR A 1 94 ? 9.883 10.498 -5.909 1.00 91.06 94 THR A O 1
ATOM 710 N N . GLY A 1 95 ? 8.091 11.691 -6.474 1.00 90.88 95 GLY A N 1
ATOM 711 C CA . GLY A 1 95 ? 8.504 12.912 -5.772 1.00 90.88 95 GLY A CA 1
ATOM 712 C C . GLY A 1 95 ? 8.170 12.927 -4.273 1.00 90.88 95 GLY A C 1
ATOM 713 O O . GLY A 1 95 ? 8.528 13.882 -3.587 1.00 90.88 95 GLY A O 1
ATOM 714 N N . GLY A 1 96 ? 7.486 11.899 -3.766 1.00 93.44 96 GLY A N 1
ATOM 715 C CA . GLY A 1 96 ? 6.979 11.821 -2.401 1.00 93.44 96 GLY A CA 1
ATOM 716 C C . GLY A 1 96 ? 5.475 12.076 -2.298 1.00 93.44 96 GLY A C 1
ATOM 717 O O . GLY A 1 96 ? 4.773 12.265 -3.297 1.00 93.44 96 GLY A O 1
ATOM 718 N N . GLY A 1 97 ? 4.980 12.067 -1.060 1.00 95.25 97 GLY A N 1
ATOM 719 C CA . GLY A 1 97 ? 3.587 12.351 -0.725 1.00 95.25 97 GLY A CA 1
ATOM 720 C C . GLY A 1 97 ? 3.053 11.466 0.397 1.00 95.25 97 GLY A C 1
ATOM 721 O O . GLY A 1 97 ? 3.634 10.436 0.742 1.00 95.25 97 GLY A O 1
ATOM 722 N N . SER A 1 98 ? 1.921 11.877 0.953 1.00 97.19 98 SER A N 1
ATOM 723 C CA . SER A 1 98 ? 1.112 11.073 1.862 1.00 97.19 98 SER A CA 1
ATOM 724 C C . SER A 1 98 ? -0.330 11.570 1.845 1.00 97.19 98 SER A C 1
ATOM 726 O O . SER A 1 98 ? -0.600 12.730 1.526 1.00 97.19 98 SER A O 1
ATOM 728 N N . PHE A 1 99 ? -1.265 10.688 2.177 1.00 97.50 99 PHE A N 1
ATOM 729 C CA . PHE A 1 99 ? -2.668 11.037 2.375 1.00 97.50 99 PHE A CA 1
ATOM 730 C C . PHE A 1 99 ? -3.338 10.021 3.296 1.00 97.50 99 PHE A C 1
ATOM 732 O O . PHE A 1 99 ? -2.804 8.947 3.570 1.00 97.50 99 PHE A O 1
ATOM 739 N N . SER A 1 100 ? -4.531 10.356 3.774 1.00 95.94 100 SER A N 1
ATOM 740 C CA . SER A 1 100 ? -5.344 9.432 4.557 1.00 95.94 100 SER A CA 1
ATOM 741 C C . SER A 1 100 ? -6.825 9.629 4.278 1.00 95.94 100 SER A C 1
ATOM 743 O O . SER A 1 100 ? -7.250 10.716 3.885 1.00 95.94 100 SER A O 1
ATOM 745 N N . TYR A 1 101 ? -7.606 8.572 4.469 1.00 95.25 101 TYR A N 1
ATOM 746 C CA . TYR A 1 101 ? -9.058 8.621 4.371 1.00 95.25 101 TYR A CA 1
ATOM 747 C C . TYR A 1 101 ? -9.696 7.540 5.248 1.00 95.25 101 TYR A C 1
ATOM 749 O O . TYR A 1 101 ? -9.042 6.597 5.690 1.00 95.25 101 TYR A O 1
ATOM 757 N N . SER A 1 102 ? -10.995 7.684 5.508 1.00 94.00 102 SER A N 1
ATOM 758 C CA . SER A 1 102 ? -11.809 6.655 6.158 1.00 94.00 102 SER A CA 1
ATOM 759 C C . SER A 1 102 ? -12.769 6.038 5.154 1.00 94.00 102 SER A C 1
ATOM 761 O O . SER A 1 102 ? -13.412 6.771 4.405 1.00 94.00 102 SER A O 1
ATOM 763 N N . LYS A 1 103 ? -12.884 4.711 5.153 1.00 93.88 103 LYS A N 1
ATOM 764 C CA . LYS A 1 103 ? -13.808 3.978 4.281 1.00 93.88 103 LYS A CA 1
ATOM 765 C C . LYS A 1 103 ? -14.422 2.801 5.025 1.00 93.88 103 LYS A C 1
ATOM 767 O O . LYS A 1 103 ? -13.747 2.138 5.811 1.00 93.88 103 LYS A O 1
ATOM 772 N N . ALA A 1 104 ? -15.707 2.563 4.783 1.00 94.00 104 ALA A N 1
ATOM 773 C CA . ALA A 1 104 ? -16.394 1.376 5.267 1.00 94.00 104 ALA A CA 1
ATOM 774 C C . ALA A 1 104 ? -16.031 0.175 4.389 1.00 94.00 104 ALA A C 1
ATOM 776 O O . ALA A 1 104 ? -16.165 0.245 3.168 1.00 94.00 104 ALA A O 1
ATOM 777 N N . TYR A 1 105 ? -15.605 -0.910 5.027 1.00 94.94 105 TYR A N 1
ATOM 778 C CA . TYR A 1 105 ? -15.309 -2.179 4.378 1.00 94.94 105 TYR A CA 1
ATOM 779 C C . TYR A 1 105 ? -16.231 -3.273 4.905 1.00 94.94 105 TYR A C 1
ATOM 781 O O . TYR A 1 105 ? -16.668 -3.248 6.057 1.00 94.94 105 TYR A O 1
ATOM 789 N N . THR A 1 106 ? -16.498 -4.254 4.059 1.00 95.44 106 THR A N 1
ATOM 790 C CA . THR A 1 106 ? -17.008 -5.568 4.431 1.00 95.44 106 THR A CA 1
ATOM 791 C C . THR A 1 106 ? -15.876 -6.593 4.386 1.00 95.44 106 THR A C 1
ATOM 793 O O . THR A 1 106 ? -14.841 -6.388 3.745 1.00 95.44 106 THR A O 1
ATOM 796 N N . LEU A 1 107 ? -16.045 -7.699 5.113 1.00 94.19 107 LEU A N 1
ATOM 797 C CA . LEU A 1 107 ? -15.027 -8.746 5.179 1.00 94.19 107 LEU A CA 1
ATOM 798 C C . LEU A 1 107 ? -14.714 -9.284 3.773 1.00 94.19 107 LEU A C 1
ATOM 800 O O . LEU A 1 107 ? -15.581 -9.854 3.114 1.00 94.19 107 LEU A O 1
ATOM 804 N N . GLY A 1 108 ? -13.452 -9.167 3.358 1.00 94.38 108 GLY A N 1
ATOM 805 C CA . GLY A 1 108 ? -12.969 -9.616 2.054 1.00 94.38 108 GLY A CA 1
ATOM 806 C C . GLY A 1 108 ? -13.035 -8.576 0.936 1.00 94.38 108 GLY A C 1
ATOM 807 O O . GLY A 1 108 ? -12.622 -8.893 -0.182 1.00 94.38 108 GLY A O 1
ATOM 808 N N . ASP A 1 109 ? -13.482 -7.352 1.221 1.00 96.44 109 ASP A N 1
ATOM 809 C CA . ASP A 1 109 ? -13.397 -6.250 0.263 1.00 96.44 109 ASP A CA 1
ATOM 810 C C . ASP A 1 109 ? -11.941 -5.922 -0.078 1.00 96.44 109 ASP A C 1
ATOM 812 O O . ASP A 1 109 ? -11.059 -5.951 0.783 1.00 96.44 109 ASP A O 1
ATOM 816 N N . LEU A 1 110 ? -11.684 -5.586 -1.343 1.00 95.44 110 LEU A N 1
ATOM 817 C CA . LEU A 1 110 ? -10.372 -5.122 -1.790 1.00 95.44 110 LEU A CA 1
ATOM 818 C C . LEU A 1 110 ? -10.078 -3.730 -1.226 1.00 95.44 110 LEU A C 1
ATOM 820 O O . LEU A 1 110 ? -10.916 -2.828 -1.300 1.00 95.44 110 LEU A O 1
ATOM 824 N N . ILE A 1 111 ? -8.856 -3.537 -0.729 1.00 95.88 111 ILE A N 1
ATOM 825 C CA . ILE A 1 111 ? -8.338 -2.196 -0.451 1.00 95.88 111 ILE A CA 1
ATOM 826 C C . ILE A 1 111 ? -8.035 -1.531 -1.795 1.00 95.88 111 ILE A C 1
ATOM 828 O O . ILE A 1 111 ? -7.145 -1.975 -2.515 1.00 95.88 111 ILE A O 1
ATOM 832 N N . ASP A 1 112 ? -8.789 -0.503 -2.170 1.00 94.38 112 ASP A N 1
ATOM 833 C CA . ASP A 1 112 ? -8.683 0.080 -3.509 1.00 94.38 112 ASP A CA 1
ATOM 834 C C . ASP A 1 112 ? -7.388 0.883 -3.671 1.00 94.38 112 ASP A C 1
ATOM 836 O O . ASP A 1 112 ? -7.181 1.877 -2.977 1.00 94.38 112 ASP A O 1
ATOM 840 N N . PHE A 1 113 ? -6.514 0.470 -4.584 1.00 96.19 113 PHE A N 1
ATOM 841 C CA . PHE A 1 113 ? -5.350 1.246 -4.992 1.00 96.19 113 PHE A CA 1
ATOM 842 C C . PHE A 1 113 ? -4.893 0.873 -6.399 1.00 96.19 113 PHE A C 1
ATOM 844 O O . PHE A 1 113 ? -5.155 -0.225 -6.892 1.00 96.19 113 PHE A O 1
ATOM 851 N N . THR A 1 114 ? -4.170 1.789 -7.037 1.00 94.25 114 THR A N 1
ATOM 852 C CA . THR A 1 114 ? -3.580 1.610 -8.363 1.00 94.25 114 THR A CA 1
ATOM 853 C C . THR A 1 114 ? -2.191 2.225 -8.409 1.00 94.25 114 THR A C 1
ATOM 855 O O . THR A 1 114 ? -1.994 3.359 -7.973 1.00 94.25 114 THR A O 1
ATOM 858 N N . PHE A 1 115 ? -1.243 1.487 -8.976 1.00 92.62 115 PHE A N 1
ATOM 859 C CA . PHE A 1 115 ? 0.042 2.013 -9.413 1.00 92.62 115 PHE A CA 1
ATOM 860 C C . PHE A 1 115 ? 0.019 2.293 -10.911 1.00 92.62 115 PHE A C 1
ATOM 862 O O . PHE A 1 115 ? -0.631 1.571 -11.668 1.00 92.62 115 PHE A O 1
ATOM 869 N N . ALA A 1 116 ? 0.759 3.307 -11.349 1.00 89.44 116 ALA A N 1
ATOM 870 C CA . ALA A 1 116 ? 1.024 3.534 -12.762 1.00 89.44 116 ALA A CA 1
ATOM 871 C C . ALA A 1 116 ? 2.478 3.954 -12.999 1.00 89.44 116 ALA A C 1
ATOM 873 O O . ALA A 1 116 ? 3.013 4.815 -12.292 1.00 89.44 116 ALA A O 1
ATOM 874 N N . ALA A 1 117 ? 3.087 3.343 -14.012 1.00 86.00 117 ALA A N 1
ATOM 875 C CA . ALA A 1 117 ? 4.430 3.626 -14.484 1.00 86.00 117 ALA A CA 1
ATOM 876 C C . ALA A 1 117 ? 4.432 4.841 -15.416 1.00 86.00 117 ALA A C 1
ATOM 878 O O . ALA A 1 117 ? 3.618 4.926 -16.339 1.00 86.00 117 ALA A O 1
ATOM 879 N N . GLY A 1 118 ? 5.373 5.761 -15.199 1.00 75.75 118 GLY A N 1
ATOM 880 C CA . GLY A 1 118 ? 5.633 6.881 -16.102 1.00 75.75 118 GLY A CA 1
ATOM 881 C C . GLY A 1 118 ? 4.400 7.737 -16.407 1.00 75.75 118 GLY A C 1
ATOM 882 O O . GLY A 1 118 ? 3.938 7.769 -17.541 1.00 75.75 118 GLY A O 1
ATOM 883 N N . ALA A 1 119 ? 3.916 8.515 -15.438 1.00 59.75 119 ALA A N 1
ATOM 884 C CA . ALA A 1 119 ? 2.743 9.396 -15.552 1.00 59.75 119 ALA A CA 1
ATOM 885 C C . ALA A 1 119 ? 2.745 10.378 -16.749 1.00 59.75 119 ALA A C 1
ATOM 887 O O . ALA A 1 119 ? 1.707 10.938 -17.090 1.00 59.75 119 ALA A O 1
ATOM 888 N N . ASN A 1 120 ? 3.894 10.578 -17.406 1.00 52.78 120 ASN A N 1
ATOM 889 C CA . ASN A 1 120 ? 4.043 11.397 -18.614 1.00 52.78 120 ASN A CA 1
ATOM 890 C C . ASN A 1 120 ? 3.973 10.590 -19.932 1.00 52.78 120 ASN A C 1
ATOM 892 O O . ASN A 1 120 ? 4.070 11.171 -21.013 1.00 52.78 120 ASN A O 1
ATOM 896 N N . LEU A 1 121 ? 3.808 9.266 -19.868 1.00 54.12 121 LEU A N 1
ATOM 897 C CA . LEU A 1 121 ? 3.703 8.355 -21.010 1.00 54.12 121 LEU A CA 1
ATOM 898 C C . LEU A 1 121 ? 2.231 8.218 -21.442 1.00 54.12 121 LEU A C 1
ATOM 900 O O . LEU A 1 121 ? 1.582 7.192 -21.268 1.00 54.12 121 LEU A O 1
ATOM 904 N N . ASN A 1 122 ? 1.681 9.293 -22.003 1.00 43.06 122 ASN A N 1
ATOM 905 C CA . ASN A 1 122 ? 0.378 9.297 -22.682 1.00 43.06 122 ASN A CA 1
ATOM 906 C C . ASN A 1 122 ? 0.557 8.686 -24.100 1.00 43.06 122 ASN A C 1
ATOM 908 O O . ASN A 1 122 ? 1.558 9.008 -24.745 1.00 43.06 122 ASN A O 1
ATOM 912 N N . PRO A 1 123 ? -0.359 7.849 -24.640 1.00 46.91 123 PRO A N 1
ATOM 913 C CA . PRO A 1 123 ? -1.762 7.702 -24.250 1.00 46.91 123 PRO A CA 1
ATOM 914 C C . PRO A 1 123 ? -2.105 6.651 -23.181 1.00 46.91 123 PRO A C 1
ATOM 916 O O . PRO A 1 123 ? -3.227 6.679 -22.696 1.00 46.91 123 PRO A O 1
ATOM 919 N N . ASN A 1 124 ? -1.200 5.737 -22.811 1.00 57.44 124 ASN A N 1
ATOM 920 C CA . ASN A 1 124 ? -1.511 4.627 -21.899 1.00 57.44 124 ASN A CA 1
ATOM 921 C C . ASN A 1 124 ? -0.317 4.326 -20.973 1.00 57.44 124 ASN A C 1
ATOM 923 O O . ASN A 1 124 ? 0.527 3.506 -21.347 1.00 57.44 124 ASN A O 1
ATOM 927 N N . PRO A 1 125 ? -0.223 4.954 -19.786 1.00 64.06 125 PRO A N 1
ATOM 928 C CA . PRO A 1 125 ? 0.732 4.508 -18.780 1.00 64.06 125 PRO A CA 1
ATOM 929 C C . PRO A 1 125 ? 0.384 3.071 -18.373 1.00 64.06 125 PRO A C 1
ATOM 931 O O . PRO A 1 125 ? -0.791 2.743 -18.184 1.00 64.06 125 PRO A O 1
ATOM 934 N N . ASN A 1 126 ? 1.392 2.205 -18.253 1.00 81.50 126 ASN A N 1
ATOM 935 C CA . ASN A 1 126 ? 1.167 0.857 -17.739 1.00 81.50 126 ASN A CA 1
ATOM 936 C C . ASN A 1 126 ? 0.723 0.978 -16.281 1.00 81.50 126 ASN A C 1
ATOM 938 O O . ASN A 1 126 ? 1.404 1.621 -15.483 1.00 81.50 126 ASN A O 1
ATOM 942 N N . SER A 1 127 ? -0.419 0.395 -15.935 1.00 87.38 127 SER A N 1
ATOM 943 C CA . SER A 1 127 ? -0.970 0.467 -14.585 1.00 87.38 127 SER A CA 1
ATOM 944 C C . SER A 1 127 ? -1.406 -0.896 -14.073 1.00 87.38 127 SER A C 1
ATOM 946 O O . SER A 1 127 ? -1.754 -1.797 -14.837 1.00 87.38 127 SER A O 1
ATOM 948 N N . VAL A 1 128 ? -1.367 -1.041 -12.752 1.00 88.75 128 VAL A N 1
ATOM 949 C CA . VAL A 1 128 ? -1.805 -2.240 -12.045 1.00 88.75 128 VAL A CA 1
ATOM 950 C C . VAL A 1 128 ? -2.596 -1.826 -10.812 1.00 88.75 128 VAL A C 1
ATOM 952 O O . VAL A 1 128 ? -2.126 -1.061 -9.968 1.00 88.75 128 VAL A O 1
ATOM 955 N N . ALA A 1 129 ? -3.826 -2.322 -10.729 1.00 92.69 129 ALA A N 1
ATOM 956 C CA . ALA A 1 129 ? -4.718 -2.111 -9.598 1.00 92.69 129 ALA A CA 1
ATOM 957 C C . ALA A 1 129 ? -4.746 -3.340 -8.685 1.00 92.69 129 ALA A C 1
ATOM 959 O O . ALA A 1 129 ? -4.548 -4.475 -9.142 1.00 92.69 129 ALA A O 1
ATOM 960 N N . ASN A 1 130 ? -5.049 -3.133 -7.404 1.00 94.12 130 ASN A N 1
ATOM 961 C CA . ASN A 1 130 ? -5.358 -4.238 -6.503 1.00 94.12 130 ASN A CA 1
ATOM 962 C C . ASN A 1 130 ? -6.556 -5.043 -7.037 1.00 94.12 130 ASN A C 1
ATOM 964 O O . ASN A 1 130 ? -7.555 -4.472 -7.469 1.00 94.12 130 ASN A O 1
ATOM 968 N N . GLY A 1 131 ? -6.455 -6.371 -7.052 1.00 90.44 131 GLY A N 1
ATOM 969 C CA . GLY A 1 131 ? -7.406 -7.258 -7.734 1.00 90.44 131 GLY A CA 1
ATOM 970 C C . GLY A 1 131 ? -7.013 -7.632 -9.169 1.00 90.44 131 GLY A C 1
ATOM 971 O O . GLY A 1 131 ? -7.598 -8.557 -9.724 1.00 90.44 131 GLY A O 1
ATOM 972 N N . SER A 1 132 ? -6.020 -6.959 -9.766 1.00 87.81 132 SER A N 1
ATOM 973 C CA . SER A 1 132 ? -5.513 -7.235 -11.127 1.00 87.81 132 SER A CA 1
ATOM 974 C C . SER A 1 132 ? -4.031 -7.637 -11.156 1.00 87.81 132 SER A C 1
ATOM 976 O O . SER A 1 132 ? -3.406 -7.669 -12.217 1.00 87.81 132 SER A O 1
ATOM 978 N N . ASN A 1 133 ? -3.461 -7.972 -9.998 1.00 79.31 133 ASN A N 1
ATOM 979 C CA . ASN A 1 133 ? -2.057 -8.342 -9.832 1.00 79.31 133 ASN A CA 1
ATOM 980 C C . ASN A 1 133 ? -1.800 -9.808 -10.237 1.00 79.31 133 ASN A C 1
ATOM 982 O O . ASN A 1 133 ? -1.419 -10.637 -9.420 1.00 79.31 133 ASN A O 1
ATOM 986 N N . ASN A 1 134 ? -2.085 -10.180 -11.487 1.00 60.91 134 ASN A N 1
ATOM 987 C CA . ASN A 1 134 ? -2.069 -11.583 -11.921 1.00 60.91 134 ASN A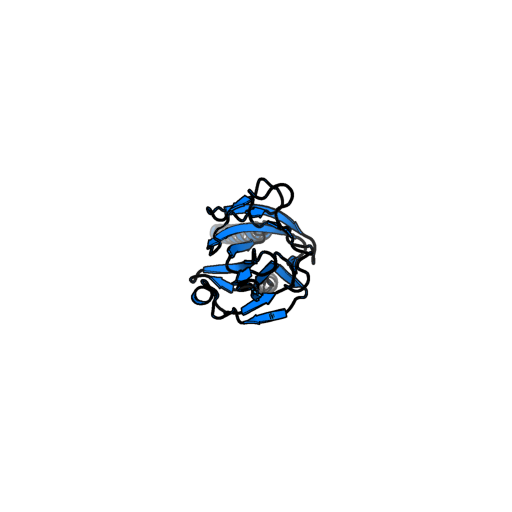 CA 1
ATOM 988 C C . ASN A 1 134 ? -0.639 -12.145 -12.080 1.00 60.91 134 ASN A C 1
ATOM 990 O O . ASN A 1 134 ? -0.099 -12.195 -13.182 1.00 60.91 134 ASN A O 1
ATOM 994 N N . GLY A 1 135 ? -0.051 -12.622 -10.980 1.00 59.25 135 GLY A N 1
ATOM 995 C CA . GLY A 1 135 ? 1.083 -13.557 -10.985 1.00 59.25 135 GLY A CA 1
ATOM 996 C C . GLY A 1 135 ? 2.467 -12.979 -11.299 1.00 59.25 135 GLY A C 1
ATOM 997 O O . GLY A 1 135 ? 3.351 -13.754 -11.649 1.00 59.25 135 GLY A O 1
ATOM 998 N N . GLY A 1 136 ? 2.662 -11.659 -11.201 1.00 55.91 136 GLY A N 1
ATOM 999 C CA . GLY A 1 136 ? 3.988 -11.027 -11.320 1.00 55.91 136 GLY A CA 1
ATOM 1000 C C . GLY A 1 136 ? 4.631 -11.067 -12.716 1.00 55.91 136 GLY A C 1
ATOM 1001 O O . GLY A 1 136 ? 5.790 -10.725 -12.848 1.00 55.91 136 GLY A O 1
ATOM 1002 N N . ASN A 1 137 ? 3.909 -11.481 -13.766 1.00 53.56 137 ASN A N 1
ATOM 1003 C CA . ASN A 1 137 ? 4.424 -11.552 -15.148 1.00 53.56 137 ASN A CA 1
ATOM 1004 C C . ASN A 1 137 ? 3.813 -10.467 -16.059 1.00 53.56 137 ASN A C 1
ATOM 1006 O O . ASN A 1 137 ? 3.599 -10.676 -17.255 1.00 53.56 137 ASN A O 1
ATOM 1010 N N . ASN A 1 138 ? 3.450 -9.329 -15.471 1.00 60.28 138 ASN A N 1
ATOM 1011 C CA . ASN A 1 138 ? 2.900 -8.181 -16.183 1.00 60.28 138 ASN A CA 1
ATOM 1012 C C . ASN A 1 138 ? 3.986 -7.116 -16.359 1.00 60.28 138 ASN A C 1
ATOM 1014 O O . ASN A 1 138 ? 4.972 -7.105 -15.642 1.00 60.28 138 ASN A O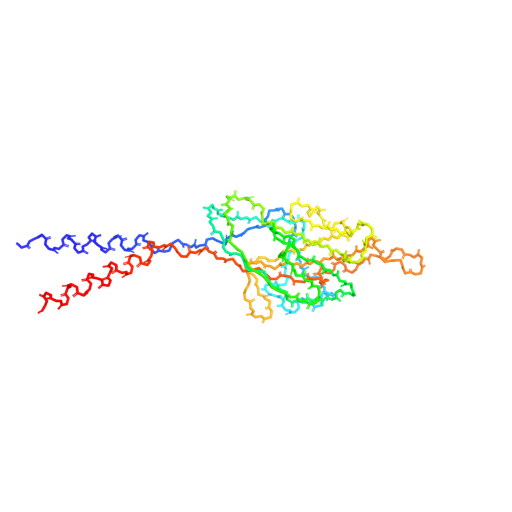 1
ATOM 1018 N N . ILE A 1 139 ? 3.770 -6.193 -17.297 1.00 71.06 139 ILE A N 1
ATOM 1019 C CA . ILE A 1 139 ? 4.637 -5.022 -17.555 1.00 71.06 139 ILE A CA 1
ATOM 1020 C C . ILE A 1 139 ? 4.754 -4.104 -16.321 1.00 71.06 139 ILE A C 1
ATOM 1022 O O . ILE A 1 139 ? 5.587 -3.216 -16.264 1.00 71.06 139 ILE A O 1
ATOM 1026 N N . VAL A 1 140 ? 3.837 -4.263 -15.375 1.00 80.75 140 VAL A N 1
ATOM 1027 C CA . VAL A 1 140 ? 3.812 -3.580 -14.092 1.00 80.75 140 VAL A CA 1
ATOM 1028 C C . VAL A 1 140 ? 3.210 -4.541 -13.078 1.00 80.75 140 VAL A C 1
ATOM 1030 O O . VAL A 1 140 ? 2.189 -5.185 -13.354 1.00 80.75 140 VAL A O 1
ATOM 1033 N N . SER A 1 141 ? 3.812 -4.637 -11.903 1.00 86.75 141 SER A N 1
ATOM 1034 C CA . SER A 1 141 ? 3.311 -5.474 -10.813 1.00 86.75 141 SER A CA 1
ATOM 1035 C C . SER A 1 141 ? 3.589 -4.838 -9.466 1.00 86.75 141 SER A C 1
ATOM 1037 O O . SER A 1 141 ? 4.270 -3.822 -9.353 1.00 86.75 141 SER A O 1
ATOM 1039 N N . PHE A 1 142 ? 2.992 -5.406 -8.424 1.00 91.00 142 PHE A N 1
ATOM 1040 C CA . PHE A 1 142 ? 3.340 -5.030 -7.067 1.00 91.00 142 PHE A CA 1
ATOM 1041 C C . PHE A 1 142 ? 3.466 -6.256 -6.164 1.00 91.00 142 PHE A C 1
ATOM 1043 O O . PHE A 1 142 ? 2.825 -7.288 -6.381 1.00 91.00 142 PHE A O 1
ATOM 1050 N N . ALA A 1 143 ? 4.246 -6.113 -5.101 1.00 93.38 143 ALA A N 1
ATOM 1051 C CA . ALA A 1 143 ? 4.349 -7.063 -4.010 1.00 93.38 143 ALA A CA 1
ATOM 1052 C C . ALA A 1 143 ? 3.814 -6.443 -2.712 1.00 93.38 143 ALA A C 1
ATOM 1054 O O . ALA A 1 143 ? 3.820 -5.222 -2.539 1.00 93.38 143 ALA A O 1
ATOM 1055 N N . ILE A 1 144 ? 3.333 -7.285 -1.797 1.00 95.50 144 ILE A N 1
ATOM 1056 C CA . ILE A 1 144 ? 2.765 -6.871 -0.510 1.00 95.50 144 ILE A CA 1
ATOM 1057 C C . ILE A 1 144 ? 3.536 -7.543 0.624 1.00 95.50 144 ILE A C 1
ATOM 1059 O O . ILE A 1 144 ? 3.653 -8.766 0.656 1.00 95.50 144 ILE A O 1
ATOM 1063 N N . ALA A 1 145 ? 3.989 -6.775 1.607 1.00 96.00 145 ALA A N 1
ATOM 1064 C CA . ALA A 1 145 ? 4.410 -7.305 2.900 1.00 96.00 145 ALA A CA 1
ATOM 1065 C C . ALA A 1 145 ? 3.418 -6.859 3.983 1.00 96.00 145 ALA A C 1
ATOM 1067 O O . ALA A 1 145 ? 3.164 -5.666 4.114 1.00 96.00 145 ALA A O 1
ATOM 1068 N N . LEU A 1 146 ? 2.848 -7.803 4.736 1.00 95.06 146 LEU A N 1
ATOM 1069 C CA . LEU A 1 146 ? 1.938 -7.522 5.856 1.00 95.06 146 LEU A CA 1
ATOM 1070 C C . LEU A 1 146 ? 2.682 -7.471 7.184 1.00 95.06 146 LEU A C 1
ATOM 1072 O O . LEU A 1 146 ? 3.673 -8.185 7.348 1.00 95.06 146 LEU A O 1
ATOM 1076 N N . ASP A 1 147 ? 2.154 -6.677 8.118 1.00 92.12 147 ASP A N 1
ATOM 1077 C CA . ASP A 1 147 ? 2.576 -6.627 9.524 1.00 92.12 147 ASP A CA 1
ATOM 1078 C C . ASP A 1 147 ? 4.106 -6.576 9.674 1.00 92.12 147 ASP A C 1
ATOM 1080 O O . ASP A 1 147 ? 4.729 -7.349 10.408 1.00 92.12 147 ASP A O 1
ATOM 1084 N N . THR A 1 148 ? 4.729 -5.689 8.899 1.00 92.75 148 THR A N 1
ATOM 1085 C CA . THR A 1 148 ? 6.177 -5.666 8.689 1.00 92.75 148 THR A CA 1
ATOM 1086 C C . THR A 1 148 ? 6.780 -4.334 9.103 1.00 92.75 148 THR A C 1
ATOM 1088 O O . THR A 1 148 ? 6.098 -3.322 9.274 1.00 92.75 148 THR A O 1
ATOM 1091 N N . THR A 1 149 ? 8.095 -4.331 9.282 1.00 95.00 149 THR A N 1
ATOM 1092 C CA . THR A 1 149 ? 8.850 -3.141 9.654 1.00 95.00 149 THR A CA 1
ATOM 1093 C C . THR A 1 149 ? 9.659 -2.625 8.472 1.00 95.00 149 THR A C 1
ATOM 1095 O O . THR A 1 149 ? 10.344 -3.404 7.814 1.00 95.00 149 THR A O 1
ATOM 1098 N N . PHE A 1 150 ? 9.645 -1.308 8.256 1.00 96.12 150 PHE A N 1
ATOM 1099 C CA . PHE A 1 150 ? 10.504 -0.610 7.299 1.00 96.12 150 PHE A CA 1
ATOM 1100 C C . PHE A 1 150 ? 11.319 0.464 8.009 1.00 96.12 150 PHE A C 1
ATOM 1102 O O . PHE A 1 150 ? 10.757 1.353 8.647 1.00 96.12 150 PHE A O 1
ATOM 1109 N N . ASN A 1 151 ? 12.649 0.363 7.953 1.00 95.81 151 ASN A N 1
ATOM 1110 C CA . ASN A 1 151 ? 13.572 1.242 8.685 1.00 95.81 151 ASN A CA 1
ATOM 1111 C C . ASN A 1 151 ? 13.241 1.368 10.189 1.00 95.81 151 ASN A C 1
ATOM 1113 O O . ASN A 1 151 ? 13.380 2.433 10.787 1.00 95.81 151 ASN A O 1
ATOM 1117 N N . GLY A 1 152 ? 12.780 0.281 10.812 1.00 93.75 152 GLY A N 1
ATOM 1118 C CA . GLY A 1 152 ? 12.404 0.265 12.232 1.00 93.75 152 GLY A CA 1
ATOM 1119 C C . GLY A 1 152 ? 10.988 0.768 12.546 1.00 93.75 152 GLY A C 1
ATOM 1120 O O . GLY A 1 152 ? 10.588 0.721 13.706 1.00 93.75 152 GLY A O 1
ATOM 1121 N N . VAL A 1 153 ? 10.215 1.212 11.549 1.00 94.88 153 VAL A N 1
ATOM 1122 C CA . VAL A 1 153 ? 8.821 1.655 11.714 1.00 94.88 153 VAL A CA 1
ATOM 1123 C C . VAL A 1 153 ? 7.860 0.547 11.287 1.00 94.88 153 VAL A C 1
ATOM 1125 O O . VAL A 1 153 ? 8.014 -0.015 10.206 1.00 94.88 153 VAL A O 1
ATOM 1128 N N . LEU A 1 154 ? 6.876 0.233 12.133 1.00 94.00 154 LEU A N 1
ATOM 1129 C CA . LEU A 1 154 ? 5.851 -0.778 11.858 1.00 94.00 154 LEU A CA 1
ATOM 1130 C C . LEU A 1 154 ? 4.775 -0.241 10.900 1.00 94.00 154 LEU A C 1
ATOM 1132 O O . LEU A 1 154 ? 4.300 0.890 11.059 1.00 94.00 154 LEU A O 1
ATOM 1136 N N . TYR A 1 155 ? 4.372 -1.091 9.959 1.00 95.69 155 TYR A N 1
ATOM 1137 C CA . TYR A 1 155 ? 3.300 -0.873 8.994 1.00 95.69 155 TYR A CA 1
ATOM 1138 C C . TYR A 1 155 ? 2.369 -2.083 8.958 1.00 95.69 155 TYR A C 1
ATOM 1140 O O . TYR A 1 155 ? 2.834 -3.221 9.025 1.00 95.69 155 TYR A O 1
ATOM 1148 N N . ASP A 1 156 ? 1.069 -1.841 8.789 1.00 95.56 156 ASP A N 1
ATOM 1149 C CA . ASP A 1 156 ? 0.083 -2.912 8.598 1.00 95.56 156 ASP A CA 1
ATOM 1150 C C . ASP A 1 156 ? 0.250 -3.568 7.219 1.00 95.56 156 ASP A C 1
ATOM 1152 O O . ASP A 1 156 ? 0.089 -4.778 7.066 1.00 95.56 156 ASP A O 1
ATOM 1156 N N . ALA A 1 157 ? 0.619 -2.778 6.207 1.00 96.81 157 ALA A N 1
ATOM 1157 C CA . ALA A 1 157 ? 1.047 -3.290 4.912 1.00 96.81 157 ALA A CA 1
ATOM 1158 C C . ALA A 1 157 ? 2.092 -2.374 4.267 1.00 96.81 157 ALA A C 1
ATOM 1160 O O . ALA A 1 157 ? 2.071 -1.158 4.448 1.00 96.81 157 ALA A O 1
ATOM 1161 N N . ILE A 1 158 ? 2.982 -2.952 3.470 1.00 97.56 158 ILE A N 1
ATOM 1162 C CA . ILE A 1 158 ? 3.892 -2.223 2.588 1.00 97.56 158 ILE A CA 1
ATOM 1163 C C . ILE A 1 158 ? 3.709 -2.749 1.177 1.00 97.56 158 ILE A C 1
ATOM 1165 O O . ILE A 1 158 ? 3.746 -3.960 0.950 1.00 97.56 158 ILE A O 1
ATOM 1169 N N . LEU A 1 159 ? 3.505 -1.825 0.248 1.00 96.94 159 LEU A N 1
ATOM 1170 C CA . LEU A 1 159 ? 3.374 -2.089 -1.172 1.00 96.94 159 LEU A CA 1
ATOM 1171 C C . LEU A 1 159 ? 4.683 -1.742 -1.873 1.00 96.94 159 LEU A C 1
ATOM 1173 O O . LEU A 1 159 ? 5.237 -0.660 -1.674 1.00 96.94 159 LEU A O 1
ATOM 1177 N N . PHE A 1 160 ? 5.134 -2.661 -2.708 1.00 94.50 160 PHE A N 1
ATOM 1178 C CA . PHE A 1 160 ? 6.378 -2.602 -3.456 1.00 94.50 160 PHE A CA 1
ATOM 1179 C C . PHE A 1 160 ? 6.029 -2.644 -4.933 1.00 94.50 160 PHE A C 1
ATOM 1181 O O . PHE A 1 160 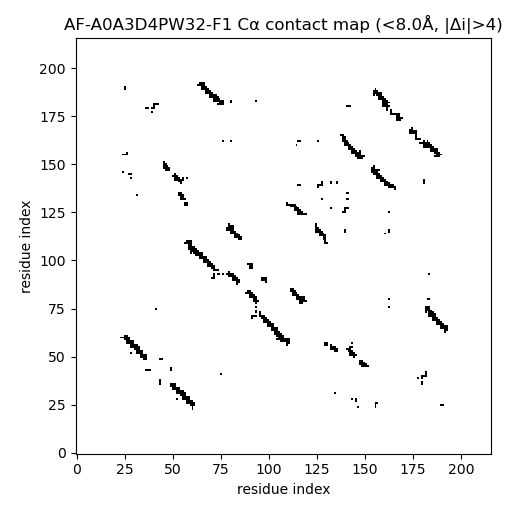? 5.558 -3.672 -5.405 1.00 94.50 160 PHE A O 1
ATOM 1188 N N . PHE A 1 161 ? 6.162 -1.529 -5.635 1.00 92.38 161 PHE A N 1
ATOM 1189 C CA . PHE A 1 161 ? 5.827 -1.438 -7.049 1.00 92.38 161 PHE A CA 1
ATOM 1190 C C . PHE A 1 161 ? 7.029 -1.767 -7.924 1.00 92.38 161 PHE A C 1
ATOM 1192 O O . PHE A 1 161 ? 8.154 -1.423 -7.568 1.00 92.38 161 PHE A O 1
ATOM 1199 N N . ASP A 1 162 ? 6.739 -2.374 -9.066 1.00 86.75 162 ASP A N 1
ATOM 1200 C CA . ASP A 1 162 ? 7.672 -2.680 -10.139 1.00 86.75 162 ASP A CA 1
ATOM 1201 C C . ASP A 1 162 ? 7.116 -2.085 -11.438 1.00 86.75 162 ASP A C 1
ATOM 1203 O O . ASP A 1 162 ? 5.985 -2.390 -11.841 1.00 86.75 162 ASP A O 1
ATOM 1207 N N . ASP A 1 163 ? 7.875 -1.179 -12.055 1.00 75.06 163 ASP A N 1
ATOM 1208 C CA . ASP A 1 163 ? 7.484 -0.431 -13.253 1.00 75.06 163 ASP A CA 1
ATOM 1209 C C . ASP A 1 163 ? 7.975 -1.068 -14.566 1.00 75.06 163 ASP A C 1
ATOM 1211 O O . ASP A 1 163 ? 7.763 -0.517 -15.657 1.00 75.06 163 ASP A O 1
ATOM 1215 N N . THR A 1 164 ? 8.561 -2.262 -14.430 1.00 65.00 164 THR A N 1
ATOM 1216 C CA . THR A 1 164 ? 9.382 -2.991 -15.394 1.00 65.00 164 THR A CA 1
ATOM 1217 C C . THR A 1 164 ? 8.717 -3.197 -16.752 1.00 65.00 164 THR A C 1
ATOM 1219 O O . THR A 1 164 ? 8.050 -4.183 -17.093 1.00 65.00 164 THR A O 1
ATOM 1222 N N . GLY A 1 165 ? 8.971 -2.219 -17.615 1.00 49.78 165 GLY A N 1
ATOM 1223 C CA . GLY A 1 165 ? 8.528 -2.181 -18.991 1.00 49.78 165 GLY A CA 1
ATOM 1224 C C . GLY A 1 165 ? 9.033 -3.370 -19.809 1.00 49.78 165 GLY A C 1
ATOM 1225 O O . GLY A 1 165 ? 10.050 -3.254 -20.467 1.00 49.78 165 GLY A O 1
ATOM 1226 N N . SER A 1 166 ? 8.297 -4.485 -19.881 1.00 43.94 166 SER A N 1
ATOM 1227 C CA . SER A 1 166 ? 8.440 -5.527 -20.918 1.00 43.94 166 SER A CA 1
ATOM 1228 C C . SER A 1 166 ? 9.889 -5.856 -21.314 1.00 43.94 166 SER A C 1
ATOM 1230 O O . SER A 1 166 ? 10.175 -5.993 -22.500 1.00 43.94 166 SER A O 1
ATOM 1232 N N . HIS A 1 167 ? 10.765 -6.116 -20.343 1.00 51.47 167 HIS A N 1
ATOM 1233 C CA . HIS A 1 167 ? 12.157 -6.518 -20.562 1.00 51.47 167 HIS A CA 1
ATOM 1234 C C . HIS A 1 167 ? 13.047 -5.423 -21.183 1.00 51.47 167 HIS A C 1
ATOM 1236 O O . HIS A 1 167 ? 12.731 -4.785 -22.191 1.00 51.47 167 HIS A O 1
ATOM 1242 N N . LYS A 1 168 ? 14.269 -5.310 -20.672 1.00 54.06 168 LYS A N 1
ATOM 1243 C CA . LYS A 1 168 ? 15.282 -4.409 -21.218 1.00 54.06 168 LYS A CA 1
ATOM 1244 C C . LYS A 1 168 ? 15.962 -5.037 -22.434 1.00 54.06 168 LYS A C 1
ATOM 1246 O O . LYS A 1 168 ? 16.515 -6.128 -22.352 1.00 54.06 168 LYS A O 1
ATOM 1251 N N . ILE A 1 169 ? 15.990 -4.354 -23.578 1.00 56.31 169 ILE A N 1
ATOM 1252 C CA . ILE A 1 169 ? 16.821 -4.785 -24.715 1.00 56.31 169 ILE A CA 1
ATOM 1253 C C . ILE A 1 169 ? 18.251 -4.281 -24.490 1.00 56.31 169 ILE A C 1
ATOM 1255 O O . ILE A 1 169 ? 18.520 -3.087 -24.617 1.00 56.31 169 ILE A O 1
ATOM 1259 N N . VAL A 1 170 ? 19.187 -5.184 -24.197 1.00 60.00 170 VAL A N 1
ATOM 1260 C CA . VAL A 1 170 ? 20.625 -4.882 -24.134 1.00 60.00 170 VAL A CA 1
ATOM 1261 C C . VAL A 1 170 ? 21.304 -5.595 -25.295 1.00 60.00 170 VAL A C 1
ATOM 1263 O O . VAL A 1 170 ? 21.221 -6.812 -25.420 1.00 60.00 170 VAL A O 1
ATOM 1266 N N . ASN A 1 171 ? 21.962 -4.839 -26.177 1.00 71.50 171 ASN A N 1
ATOM 1267 C CA . ASN A 1 171 ? 22.645 -5.373 -27.365 1.00 71.50 171 ASN A CA 1
ATOM 1268 C C . ASN A 1 171 ? 21.745 -6.234 -28.277 1.00 71.50 171 ASN A C 1
ATOM 1270 O O . ASN A 1 171 ? 22.187 -7.237 -28.831 1.00 71.50 171 ASN A O 1
ATOM 1274 N N . GLY A 1 172 ? 20.467 -5.864 -28.419 1.00 65.50 172 GLY A N 1
ATOM 1275 C CA . GLY A 1 172 ? 19.500 -6.621 -29.226 1.00 65.50 172 GLY A CA 1
ATOM 1276 C C . GLY A 1 172 ? 18.988 -7.905 -28.562 1.00 65.50 172 GLY A C 1
ATOM 1277 O O . GLY A 1 172 ? 18.200 -8.624 -29.171 1.00 65.50 172 GLY A O 1
ATOM 1278 N N . VAL A 1 173 ? 19.395 -8.184 -27.321 1.00 61.66 173 VAL A N 1
ATOM 1279 C CA . VAL A 1 173 ? 18.922 -9.317 -26.523 1.00 61.66 173 VAL A CA 1
ATOM 1280 C C . VAL A 1 173 ? 17.939 -8.814 -25.479 1.00 61.66 173 VAL A C 1
ATOM 1282 O O . VAL A 1 173 ? 18.205 -7.843 -24.774 1.00 61.66 173 VAL A O 1
ATOM 1285 N N . LYS A 1 174 ? 16.797 -9.492 -25.385 1.00 55.91 174 LYS A N 1
ATOM 1286 C CA . LYS A 1 174 ? 15.793 -9.268 -24.351 1.00 55.91 174 LYS A CA 1
ATOM 1287 C C . LYS A 1 174 ? 16.352 -9.780 -23.020 1.00 55.91 174 LYS A C 1
ATOM 1289 O O . LYS A 1 174 ? 16.436 -10.987 -22.814 1.00 55.91 174 LYS A O 1
ATOM 1294 N N . VAL A 1 175 ? 16.797 -8.870 -22.165 1.00 56.72 175 VAL A N 1
ATOM 1295 C CA . VAL A 1 175 ? 17.266 -9.162 -20.810 1.00 56.72 175 VAL A CA 1
ATOM 1296 C C . VAL A 1 175 ? 16.065 -9.024 -19.876 1.00 56.72 175 VAL A C 1
ATOM 1298 O O . VAL A 1 175 ? 15.348 -8.027 -19.996 1.00 56.72 175 VAL A O 1
ATOM 1301 N N . PRO A 1 176 ? 15.799 -10.010 -19.001 1.00 53.38 176 PRO A N 1
ATOM 1302 C CA . PRO A 1 176 ? 14.811 -9.852 -17.941 1.00 53.38 176 PRO A CA 1
ATOM 1303 C C . PRO A 1 176 ? 15.074 -8.544 -17.198 1.00 53.38 176 PRO A C 1
ATOM 1305 O O . PRO A 1 176 ? 16.237 -8.196 -16.977 1.00 53.38 176 PRO A O 1
ATOM 1308 N N . ASP A 1 177 ? 14.008 -7.812 -16.896 1.00 60.81 177 ASP A N 1
ATOM 1309 C CA . ASP A 1 177 ? 14.130 -6.666 -16.002 1.00 60.81 177 ASP A CA 1
ATOM 1310 C C . ASP A 1 177 ? 14.544 -7.135 -14.601 1.00 60.81 177 ASP A C 1
ATOM 1312 O O . ASP A 1 177 ? 14.520 -8.339 -14.323 1.00 60.81 177 ASP A O 1
ATOM 1316 N N . ASP A 1 178 ? 14.987 -6.217 -13.747 1.00 60.22 178 ASP A N 1
ATOM 1317 C CA . ASP A 1 178 ? 15.518 -6.565 -12.428 1.00 60.22 178 ASP A CA 1
ATOM 1318 C C . ASP A 1 178 ? 14.475 -7.066 -11.418 1.00 60.22 178 ASP A C 1
ATOM 1320 O O . ASP A 1 178 ? 14.911 -7.626 -10.405 1.00 60.22 178 ASP A O 1
ATOM 1324 N N . ASP A 1 179 ? 13.171 -6.987 -11.745 1.00 64.75 179 ASP A N 1
ATOM 1325 C CA . ASP A 1 179 ? 11.999 -7.596 -11.065 1.00 64.75 179 ASP A CA 1
ATOM 1326 C C . ASP A 1 179 ? 12.151 -7.624 -9.533 1.00 64.75 179 ASP A C 1
ATOM 1328 O O . ASP A 1 179 ? 11.842 -8.585 -8.817 1.00 64.75 179 ASP A O 1
ATOM 1332 N N . ASN A 1 180 ? 12.749 -6.559 -9.013 1.00 77.12 180 ASN A N 1
ATOM 1333 C CA . ASN A 1 180 ? 13.118 -6.402 -7.623 1.00 77.12 180 ASN A CA 1
ATOM 1334 C C . ASN A 1 180 ? 12.008 -5.698 -6.861 1.00 77.12 180 ASN A C 1
ATOM 1336 O O . ASN A 1 180 ? 11.990 -5.860 -5.640 1.00 77.12 180 ASN A O 1
ATOM 1340 N N . HIS A 1 181 ? 11.035 -5.063 -7.527 1.00 84.69 181 HIS A N 1
ATOM 1341 C CA . HIS A 1 181 ? 9.895 -4.398 -6.902 1.00 84.69 181 HIS A CA 1
ATOM 1342 C C . HIS A 1 181 ? 10.332 -3.296 -5.913 1.00 84.69 181 HIS A C 1
ATOM 1344 O O . HIS A 1 181 ? 9.957 -3.286 -4.739 1.00 84.69 181 HIS A O 1
ATOM 1350 N N . ASP A 1 182 ? 11.186 -2.376 -6.338 1.00 82.94 182 ASP A N 1
ATOM 1351 C CA . ASP A 1 182 ? 11.679 -1.232 -5.554 1.00 82.94 182 ASP A CA 1
ATOM 1352 C C . ASP A 1 182 ? 11.501 0.124 -6.251 1.00 82.94 182 ASP A C 1
ATOM 1354 O O . ASP A 1 182 ? 11.901 1.169 -5.720 1.00 82.94 182 ASP A O 1
ATOM 1358 N N . ASP A 1 183 ? 10.800 0.150 -7.380 1.00 86.88 183 ASP A N 1
ATOM 1359 C CA . ASP A 1 183 ? 10.562 1.360 -8.160 1.00 86.88 183 ASP A CA 1
ATOM 1360 C C . ASP A 1 183 ? 9.757 2.416 -7.404 1.00 86.88 183 ASP A C 1
ATOM 1362 O O . ASP A 1 183 ? 10.014 3.618 -7.522 1.00 86.88 183 ASP A O 1
ATOM 1366 N N . LEU A 1 184 ? 8.791 1.987 -6.593 1.00 93.06 184 LEU A N 1
ATOM 1367 C CA . LEU A 1 184 ? 8.039 2.857 -5.693 1.00 93.06 184 LEU A CA 1
ATOM 1368 C C . LEU A 1 184 ? 7.538 2.062 -4.485 1.00 93.06 184 LEU A C 1
ATOM 1370 O O . LEU A 1 184 ? 6.859 1.050 -4.638 1.00 93.06 184 LEU A O 1
ATOM 1374 N N . ILE A 1 185 ? 7.823 2.549 -3.276 1.00 96.94 185 ILE A N 1
ATOM 1375 C CA . ILE A 1 185 ? 7.409 1.895 -2.031 1.00 96.94 185 ILE A CA 1
ATOM 1376 C C . ILE A 1 185 ? 6.408 2.763 -1.280 1.00 96.94 185 ILE A C 1
ATOM 1378 O O . ILE A 1 185 ? 6.675 3.932 -0.985 1.00 96.94 185 ILE A O 1
ATOM 1382 N N . ILE A 1 186 ? 5.270 2.161 -0.933 1.00 98.25 186 ILE A N 1
ATOM 1383 C CA . ILE A 1 186 ? 4.171 2.804 -0.211 1.00 98.25 186 ILE A CA 1
ATOM 1384 C C . ILE A 1 186 ? 3.904 2.055 1.092 1.00 98.25 186 ILE A C 1
ATOM 1386 O O . ILE A 1 186 ? 3.629 0.858 1.090 1.00 98.25 186 ILE A O 1
ATOM 1390 N N . GLY A 1 187 ? 3.951 2.770 2.209 1.00 97.88 187 GLY A N 1
ATOM 1391 C CA . GLY A 1 187 ? 3.564 2.265 3.518 1.00 97.88 187 GLY A CA 1
ATOM 1392 C C . GLY A 1 187 ? 2.087 2.513 3.783 1.00 97.88 187 GLY A C 1
ATOM 1393 O O . GLY A 1 187 ? 1.577 3.591 3.479 1.00 97.88 187 GLY A O 1
ATOM 1394 N N . ILE A 1 188 ? 1.416 1.532 4.380 1.00 97.81 188 ILE A N 1
ATOM 1395 C CA . ILE A 1 188 ? 0.015 1.602 4.790 1.00 97.81 188 ILE A CA 1
ATOM 1396 C C . ILE A 1 188 ? -0.070 1.395 6.298 1.00 97.81 188 ILE A C 1
ATOM 1398 O O . ILE A 1 188 ? 0.443 0.413 6.838 1.00 97.81 188 ILE A O 1
ATOM 1402 N N . LYS A 1 189 ? -0.760 2.318 6.966 1.00 96.31 189 LYS A N 1
ATOM 1403 C CA . LYS A 1 189 ? -1.190 2.174 8.358 1.00 96.31 189 LYS A CA 1
ATOM 1404 C C . LYS A 1 189 ? -2.707 2.155 8.416 1.00 96.31 189 LYS A C 1
ATOM 1406 O O . LYS A 1 189 ? -3.355 3.019 7.822 1.00 96.31 189 LYS A O 1
ATOM 1411 N N . ALA A 1 190 ? -3.261 1.193 9.135 1.00 92.94 190 ALA A N 1
ATOM 1412 C CA . ALA A 1 190 ? -4.684 0.979 9.290 1.00 92.94 190 ALA A CA 1
ATOM 1413 C C . ALA A 1 190 ? -5.060 1.023 10.772 1.00 92.94 190 ALA A C 1
ATOM 1415 O O . ALA A 1 190 ? -4.399 0.438 11.622 1.00 92.94 190 ALA A O 1
ATOM 1416 N N . HIS A 1 191 ? -6.159 1.693 11.097 1.00 89.25 191 HIS A N 1
ATOM 1417 C CA . HIS A 1 191 ? -6.775 1.555 12.412 1.00 89.25 191 HIS A CA 1
ATOM 1418 C C . HIS A 1 191 ? -8.292 1.660 12.315 1.00 89.25 191 HIS A C 1
ATOM 1420 O O . HIS A 1 191 ? -8.840 2.285 11.405 1.00 89.25 191 HIS A O 1
ATOM 1426 N N . VAL A 1 192 ? -8.975 1.040 13.270 1.00 83.81 192 VAL A N 1
ATOM 1427 C CA . VAL A 1 192 ? -10.411 1.235 13.472 1.00 83.81 192 VAL A CA 1
ATOM 1428 C C . VAL A 1 192 ? -10.570 2.360 14.488 1.00 83.81 192 VAL A C 1
ATOM 1430 O O . VAL A 1 192 ? -9.919 2.298 15.536 1.00 83.81 192 VAL A O 1
ATOM 1433 N N . PRO A 1 193 ? -11.387 3.391 14.214 1.00 74.12 193 PRO A N 1
ATOM 1434 C CA . PRO A 1 193 ? -11.704 4.400 15.211 1.00 74.12 193 PRO A CA 1
ATOM 1435 C C . PRO A 1 193 ? -12.203 3.729 16.493 1.00 74.12 193 PRO A C 1
ATOM 1437 O O . PRO A 1 193 ? -13.075 2.861 16.451 1.00 74.12 193 PRO A O 1
ATOM 1440 N N . GLU A 1 194 ? -11.637 4.109 17.637 1.00 67.19 194 GLU A N 1
ATOM 1441 C CA . GLU A 1 194 ? -12.020 3.525 18.921 1.00 67.19 194 GLU A CA 1
ATOM 1442 C C . GLU A 1 194 ? -13.535 3.641 19.129 1.00 67.19 194 GLU A C 1
ATOM 1444 O O . GLU A 1 194 ? -14.128 4.714 18.974 1.00 67.19 194 GLU A O 1
ATOM 1449 N N . SER A 1 195 ? -14.178 2.529 19.499 1.00 62.94 195 SER A N 1
ATOM 1450 C CA . SER A 1 195 ? -15.613 2.538 19.772 1.00 62.94 195 SER A CA 1
ATOM 1451 C C . SER A 1 195 ? -15.905 3.531 20.895 1.00 62.94 195 SER A C 1
ATOM 1453 O O . SER A 1 195 ? -15.361 3.421 21.996 1.00 62.94 195 SER A O 1
ATOM 1455 N N . SER A 1 196 ? -16.824 4.469 20.658 1.00 64.31 196 SER A N 1
ATOM 1456 C CA . SER A 1 196 ? -17.280 5.454 21.651 1.00 64.31 196 SER A CA 1
ATOM 1457 C C . SER A 1 196 ? -17.756 4.794 22.956 1.00 64.31 196 SER A C 1
ATOM 1459 O O . SER A 1 196 ? -17.731 5.407 24.022 1.00 64.31 196 SER A O 1
ATOM 1461 N N . THR A 1 197 ? -18.130 3.514 22.891 1.00 64.62 197 THR A N 1
ATOM 1462 C CA . THR A 1 197 ? -18.443 2.653 24.035 1.00 64.62 197 THR A CA 1
ATOM 1463 C C . THR A 1 197 ? -17.285 2.521 25.026 1.00 64.62 197 THR A C 1
ATOM 1465 O O . THR A 1 197 ? -17.529 2.512 26.229 1.00 64.62 197 THR A O 1
ATOM 1468 N N . PHE A 1 198 ? -16.031 2.460 24.568 1.00 69.19 198 PHE A N 1
ATOM 1469 C CA . PHE A 1 198 ? -14.864 2.395 25.452 1.00 69.19 198 PHE A CA 1
ATOM 1470 C C . PHE A 1 198 ? -14.702 3.690 26.254 1.00 69.19 198 PHE A C 1
ATOM 1472 O O . PHE A 1 198 ? -14.552 3.659 27.476 1.00 69.19 198 PHE A O 1
ATOM 1479 N N . VAL A 1 199 ? -14.844 4.838 25.587 1.00 73.81 199 VAL A N 1
ATOM 1480 C CA . VAL A 1 199 ? -14.827 6.155 26.239 1.00 73.81 199 VAL A CA 1
ATOM 1481 C C . VAL A 1 199 ? -15.979 6.276 27.239 1.00 73.81 199 VAL A C 1
ATOM 1483 O O . VAL A 1 199 ? -15.772 6.699 28.376 1.00 73.81 199 VAL A O 1
ATOM 1486 N N . LEU A 1 200 ? -17.186 5.843 26.866 1.00 77.50 200 LEU A N 1
ATOM 1487 C CA . LEU A 1 200 ? -18.345 5.830 27.764 1.00 77.50 200 LEU A CA 1
ATOM 1488 C C . LEU A 1 200 ? -18.146 4.894 28.963 1.00 77.50 200 LEU A C 1
ATOM 1490 O O . LEU A 1 200 ? -18.539 5.240 30.076 1.00 77.50 200 LEU A O 1
ATOM 1494 N N . MET A 1 201 ? -17.503 3.742 28.773 1.00 79.44 201 MET A N 1
ATOM 1495 C CA . MET A 1 201 ? -17.150 2.823 29.854 1.00 79.44 201 MET A CA 1
ATOM 1496 C C . MET A 1 201 ? -16.147 3.462 30.822 1.00 79.44 201 MET A C 1
ATOM 1498 O O . MET A 1 201 ? -16.356 3.408 32.035 1.00 79.44 201 MET A O 1
ATOM 1502 N N . LEU A 1 202 ? -15.095 4.112 30.312 1.00 76.81 202 LEU A N 1
ATOM 1503 C CA . LEU A 1 202 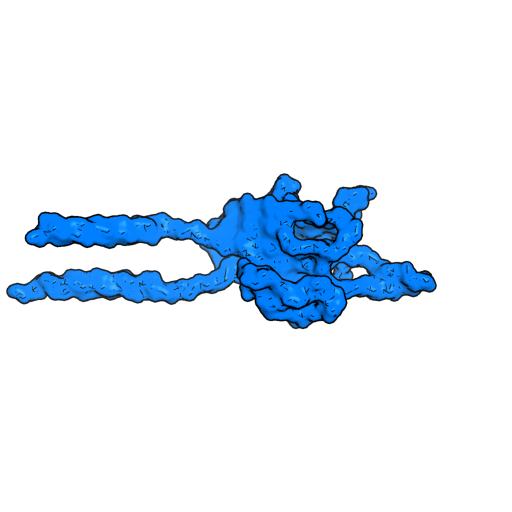? -14.124 4.837 31.137 1.00 76.81 202 LEU A CA 1
ATOM 1504 C C . LEU A 1 202 ? -14.785 5.977 31.919 1.00 76.81 202 LEU A C 1
ATOM 1506 O O . LEU A 1 202 ? -14.558 6.115 33.122 1.00 76.81 202 LEU A O 1
ATOM 1510 N N . MET A 1 203 ? -15.656 6.749 31.269 1.00 79.81 203 MET A N 1
ATOM 1511 C CA . MET A 1 203 ? -16.419 7.823 31.909 1.00 79.81 203 MET A CA 1
ATOM 1512 C C . MET A 1 203 ? -17.391 7.284 32.966 1.00 79.81 203 MET A C 1
ATOM 1514 O O . MET A 1 203 ? -17.494 7.846 34.057 1.00 79.81 203 MET A O 1
ATOM 1518 N N . GLY A 1 204 ? -18.060 6.162 32.691 1.00 79.38 204 GLY A N 1
ATOM 1519 C CA . GLY A 1 204 ? -18.934 5.480 33.644 1.00 79.38 204 GLY A CA 1
ATOM 1520 C C . GLY A 1 204 ? -18.181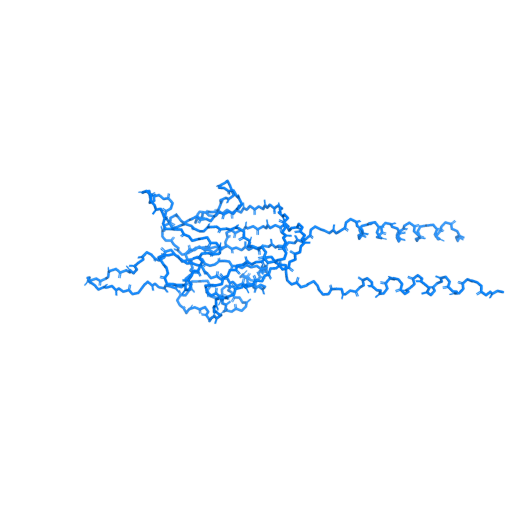 4.971 34.877 1.00 79.38 204 GLY A C 1
ATOM 1521 O O . GLY A 1 204 ? -18.635 5.166 36.006 1.00 79.38 204 GLY A O 1
ATOM 1522 N N . LEU A 1 205 ? -16.995 4.385 34.686 1.00 81.81 205 LEU A N 1
ATOM 1523 C CA . LEU A 1 205 ? -16.113 3.955 35.775 1.00 81.81 205 LEU A CA 1
ATOM 1524 C C . LEU A 1 205 ? -15.619 5.150 36.599 1.00 81.81 205 LEU A C 1
ATOM 1526 O O . LEU A 1 205 ? -15.717 5.124 37.826 1.00 81.81 205 LEU A O 1
ATOM 1530 N N . ALA A 1 206 ? -15.153 6.220 35.950 1.00 79.12 206 ALA A N 1
ATOM 1531 C CA . ALA A 1 206 ? -14.717 7.443 36.624 1.00 79.12 206 ALA A CA 1
ATOM 1532 C C . ALA A 1 206 ? -15.848 8.074 37.457 1.00 79.12 206 ALA A C 1
ATOM 1534 O O . ALA A 1 206 ? -15.643 8.416 38.626 1.00 79.12 206 ALA A O 1
ATOM 1535 N N . GLY A 1 207 ? -17.061 8.147 36.899 1.00 79.94 207 GLY A N 1
ATOM 1536 C CA . GLY A 1 207 ? -18.254 8.612 37.607 1.00 79.94 207 GLY A CA 1
ATOM 1537 C C . GLY A 1 207 ? -18.589 7.752 38.829 1.00 79.94 207 GLY A C 1
ATOM 1538 O O . GLY A 1 207 ? -18.900 8.283 39.898 1.00 79.94 207 GLY A O 1
ATOM 1539 N N . LEU A 1 208 ? -18.447 6.428 38.721 1.00 80.44 208 LEU A N 1
ATOM 1540 C CA . LEU A 1 208 ? -18.670 5.503 39.833 1.00 80.44 208 LEU A CA 1
ATOM 1541 C C . LEU A 1 208 ? -17.631 5.674 40.956 1.00 80.44 208 LEU A C 1
ATOM 1543 O O . LEU A 1 208 ? -17.994 5.643 42.135 1.00 80.44 208 LEU A O 1
ATOM 1547 N N . PHE A 1 209 ? -16.353 5.891 40.623 1.00 77.31 209 PHE A N 1
ATOM 1548 C CA . PHE A 1 209 ? -15.308 6.175 41.614 1.00 77.31 209 PHE A CA 1
ATOM 1549 C C . PHE A 1 209 ? -15.523 7.523 42.314 1.00 77.31 209 PHE A C 1
ATOM 1551 O O . PHE A 1 209 ? -15.408 7.592 43.541 1.00 77.31 209 PHE A O 1
ATOM 1558 N N . ALA A 1 210 ? -15.896 8.570 41.574 1.00 73.56 210 ALA A N 1
ATOM 1559 C CA . ALA A 1 210 ? -16.204 9.885 42.136 1.00 73.56 210 ALA A CA 1
ATOM 1560 C C . ALA A 1 210 ? -17.412 9.833 43.090 1.00 73.56 210 ALA A C 1
ATOM 1562 O O . ALA A 1 210 ? -17.329 10.299 44.227 1.00 73.56 210 ALA A O 1
ATOM 1563 N N . ALA A 1 211 ? -18.502 9.176 42.683 1.00 71.31 211 ALA A N 1
ATOM 1564 C CA . ALA A 1 211 ? -19.693 9.004 43.516 1.00 71.31 211 ALA A CA 1
ATOM 1565 C C . ALA A 1 211 ? -19.414 8.203 44.800 1.00 71.31 211 ALA A C 1
ATOM 1567 O O . ALA A 1 211 ? -20.014 8.453 45.845 1.00 71.31 211 ALA A O 1
ATOM 1568 N N . ARG A 1 212 ? -18.482 7.243 44.747 1.00 70.81 212 ARG A N 1
ATOM 1569 C CA . ARG A 1 212 ? -18.076 6.449 45.913 1.00 70.81 212 ARG A CA 1
ATOM 1570 C C . ARG A 1 212 ? -17.233 7.253 46.902 1.00 70.81 212 ARG A C 1
ATOM 1572 O O . ARG A 1 212 ? -17.324 6.998 48.098 1.00 70.81 212 ARG A O 1
ATOM 1579 N N . ARG A 1 213 ? -16.459 8.226 46.413 1.00 68.25 213 ARG A N 1
ATOM 1580 C CA . ARG A 1 213 ? -15.653 9.142 47.233 1.00 68.25 213 ARG A CA 1
ATOM 1581 C C . ARG A 1 213 ? -16.495 10.220 47.920 1.00 68.25 213 ARG A C 1
ATOM 1583 O O . ARG A 1 213 ? -16.112 10.675 48.981 1.00 68.25 213 ARG A O 1
ATOM 1590 N N . LEU A 1 214 ? -17.640 10.582 47.340 1.00 65.56 214 LEU A N 1
ATOM 1591 C CA . LEU A 1 214 ? -18.609 11.520 47.928 1.00 65.56 214 LEU A CA 1
ATOM 1592 C C . LEU A 1 214 ? -19.530 10.880 48.986 1.00 65.56 214 LEU A C 1
ATOM 1594 O O . LEU A 1 214 ? -20.233 11.592 49.694 1.00 65.56 214 LEU A O 1
ATOM 1598 N N . LYS A 1 215 ? -19.565 9.542 49.071 1.00 52.84 215 LYS A N 1
ATOM 1599 C CA . LYS A 1 215 ? -20.324 8.781 50.083 1.00 52.84 215 LYS A CA 1
ATOM 1600 C C . LYS A 1 215 ? -19.480 8.315 51.279 1.00 52.84 215 LYS A C 1
ATOM 1602 O O . LYS A 1 215 ? -20.056 7.728 52.195 1.00 52.84 215 LYS A O 1
ATOM 1607 N N . ALA A 1 216 ? -18.161 8.496 51.231 1.00 48.16 216 ALA A N 1
ATOM 1608 C CA . ALA A 1 216 ? -17.232 8.226 52.330 1.00 48.16 216 ALA A CA 1
ATOM 1609 C C . ALA A 1 216 ? -16.943 9.528 53.080 1.00 48.16 216 ALA A C 1
ATOM 1611 O O . ALA A 1 216 ? -16.787 9.449 54.315 1.00 48.16 216 ALA A O 1
#

pLDDT: mean 79.93, std 17.96, range [37.59, 98.25]

Solvent-accessible surface area (backbone atoms only — not comparable to full-atom values): 11968 Å² total; per-residue (Å²): 143,75,74,79,61,59,61,60,52,58,57,53,56,61,58,62,73,73,67,78,78,76,78,68,63,67,53,45,73,54,74,50,46,78,41,68,56,47,90,82,22,87,55,40,87,38,37,46,70,54,47,33,26,38,24,35,26,54,20,30,58,40,72,47,55,37,39,41,37,42,34,57,73,50,60,68,46,93,54,52,30,38,38,32,40,94,43,86,86,44,56,32,38,67,91,43,46,63,51,69,52,75,48,78,38,46,68,65,36,70,55,64,38,34,40,32,31,33,77,83,43,75,96,70,48,54,61,36,36,62,81,61,38,74,68,65,80,49,49,34,35,51,31,42,27,65,75,26,26,49,77,86,43,80,27,55,30,36,40,21,27,27,55,51,65,74,43,45,72,56,95,88,37,82,36,79,54,84,87,39,38,40,36,37,29,38,39,30,42,70,46,63,75,77,59,67,63,58,58,51,49,52,51,51,50,52,50,52,54,52,55,54,62,76,73,107